Protein AF-A0A3D8HXZ9-F1 (afdb_monomer)

Secondary structure (DSSP, 8-state):
------------------------------------TTHHHHHHHHHHHHHHHHHHHHHHHHHHHHHHTHHHHHHHHHHHHTT-HHHHHHHHHHHHHHHHH-EETTEESTT--EE-TTS-EEE------GGGSSS-HHHHHHHHHHHHHHHHHHHHHHHHHHHHHHHHHHHHHHHT-S--S------SSHHHHHHHHHHHHHHHHHHHHHHHHHHHHHHHH--

Foldseek 3Di:
DDDDDDYDDDDDDDDDDDDDDDDDDDDDDDDDDPPDPPVPPVVLLVVQLVQLVQLLQLLVLVLVLLVQLVVLLVQLVVCLVVVNQPSLVVSLVSNVVSQVPRDDPNHHSAQDFGAHSVRHTQDHHLDQDSVLSGNDPVSSVVNVVSSVVNNVSSLRSSLVSLVSSQVSLVVVVVVVPDDDDDDDDDPDPSVVVNVVSVVVNVVSVVVVVVVVVVVVVVVVVVD

Radius of gyration: 28.44 Å; Cα contacts (8 Å, |Δi|>4): 162; chains: 1; bounding box: 66×64×87 Å

Nearest PDB structures (foldseek):
  8cvi-assembly1_S  TM=5.561E-01  e=7.636E-03  Escherichia coli
  6xl0-assembly1_A  TM=4.313E-01  e=2.439E-03  Caulobacter vibrioides NA1000
  9cej-assembly1_P  TM=4.036E-01  e=5.310E-03  Caulobacter vibrioides NA1000
  5ziy-assembly3_B  TM=4.468E-01  e=4.944E-02  Bacillus cereus
  3pwx-assembly1_B  TM=3.690E-01  e=3.814E-02  Vibrio parahaemolyticus

Mean predicted aligned error: 17.32 Å

Structure (mmCIF, N/CA/C/O backbone):
data_AF-A0A3D8HXZ9-F1
#
_entry.id   AF-A0A3D8HXZ9-F1
#
loop_
_atom_site.group_PDB
_atom_site.id
_atom_site.type_symbol
_atom_site.label_atom_id
_atom_site.label_alt_id
_atom_site.label_comp_id
_atom_site.label_asym_id
_atom_site.label_entity_id
_atom_site.label_seq_id
_atom_site.pdbx_PDB_ins_code
_atom_site.Cartn_x
_atom_site.Cartn_y
_atom_site.Cartn_z
_atom_site.occupancy
_atom_site.B_iso_or_equiv
_atom_site.auth_seq_id
_atom_site.auth_comp_id
_atom_site.auth_asym_id
_atom_site.auth_atom_id
_atom_site.pdbx_PDB_model_num
ATOM 1 N N . MET A 1 1 ? -37.614 -47.277 2.815 1.00 36.62 1 MET A N 1
ATOM 2 C CA . MET A 1 1 ? -36.347 -48.041 2.936 1.00 36.62 1 MET A CA 1
ATOM 3 C C . MET A 1 1 ? -35.636 -48.048 1.582 1.00 36.62 1 MET A C 1
ATOM 5 O O . MET A 1 1 ? -36.350 -48.129 0.592 1.00 36.62 1 MET A O 1
ATOM 9 N N . LYS A 1 2 ? -34.283 -48.027 1.581 1.00 40.31 2 LYS A N 1
ATOM 10 C CA . LYS A 1 2 ? -33.314 -47.913 0.447 1.00 40.31 2 LYS A CA 1
ATOM 11 C C . LYS A 1 2 ? -33.245 -46.484 -0.125 1.00 40.31 2 LYS A C 1
ATOM 13 O O . LYS A 1 2 ? -34.209 -46.048 -0.729 1.00 40.31 2 LYS A O 1
ATOM 18 N N . ILE A 1 3 ? -32.297 -45.596 0.198 1.00 36.62 3 ILE A N 1
ATOM 19 C CA . ILE A 1 3 ? -30.813 -45.572 0.230 1.00 36.62 3 ILE A CA 1
ATOM 20 C C . ILE A 1 3 ? -30.127 -45.897 -1.112 1.00 36.62 3 ILE A C 1
ATOM 22 O O . ILE A 1 3 ? -30.195 -47.031 -1.578 1.00 36.62 3 ILE A O 1
ATOM 26 N N . SER A 1 4 ? -29.369 -44.892 -1.576 1.00 40.69 4 SER A N 1
ATOM 27 C CA . SER A 1 4 ? -28.121 -44.927 -2.360 1.00 40.69 4 SER A CA 1
ATOM 28 C C . SER A 1 4 ? -28.177 -45.057 -3.885 1.00 40.69 4 SER A C 1
ATOM 30 O O . SER A 1 4 ? -29.016 -45.774 -4.402 1.00 40.69 4 SER A O 1
ATOM 32 N N . ASN A 1 5 ? -27.231 -44.533 -4.677 1.00 38.06 5 ASN A N 1
ATOM 33 C CA . ASN A 1 5 ? -26.150 -43.526 -4.573 1.00 38.06 5 ASN A CA 1
ATOM 34 C C . ASN A 1 5 ? -25.313 -43.671 -5.884 1.00 38.06 5 ASN A C 1
ATOM 36 O O . ASN A 1 5 ? -25.390 -44.724 -6.513 1.00 38.06 5 ASN A O 1
ATOM 40 N N . LEU A 1 6 ? -24.441 -42.691 -6.174 1.00 42.69 6 LEU A N 1
ATOM 41 C CA . LEU A 1 6 ? -23.183 -42.782 -6.967 1.00 42.69 6 LEU A CA 1
ATOM 42 C C . LEU A 1 6 ? -23.306 -42.764 -8.512 1.00 42.69 6 LEU A C 1
ATOM 44 O O . LEU A 1 6 ? -23.902 -43.650 -9.105 1.00 42.69 6 LEU A O 1
ATOM 48 N N . GLN A 1 7 ? -22.884 -41.667 -9.172 1.00 40.44 7 GLN A N 1
ATOM 49 C CA . GLN A 1 7 ? -21.515 -41.346 -9.680 1.00 40.44 7 GLN A CA 1
ATOM 50 C C . GLN A 1 7 ? -21.243 -41.990 -11.057 1.00 40.44 7 GLN A C 1
ATOM 52 O O . GLN A 1 7 ? -21.693 -43.096 -11.296 1.00 40.44 7 GLN A O 1
ATOM 57 N N . ALA A 1 8 ? -20.463 -41.458 -12.001 1.00 38.12 8 ALA A N 1
ATOM 58 C CA . ALA A 1 8 ? -19.772 -40.190 -12.258 1.00 38.12 8 ALA A CA 1
ATOM 59 C C . ALA A 1 8 ? -19.044 -40.349 -13.620 1.00 38.12 8 ALA A C 1
ATOM 61 O O . ALA A 1 8 ? -18.652 -41.472 -13.911 1.00 38.12 8 ALA A O 1
ATOM 62 N N . ARG A 1 9 ? -18.765 -39.227 -14.325 1.00 35.84 9 ARG A N 1
ATOM 63 C CA . ARG A 1 9 ? -17.580 -38.957 -15.200 1.00 35.84 9 ARG A CA 1
ATOM 64 C C . ARG A 1 9 ? -17.345 -39.886 -16.422 1.00 35.84 9 ARG A C 1
ATOM 66 O O . ARG A 1 9 ? -17.710 -41.043 -16.412 1.00 35.84 9 ARG A O 1
ATOM 73 N N . ASP A 1 10 ? -16.732 -39.513 -17.543 1.00 34.88 10 ASP A N 1
ATOM 74 C CA . ASP A 1 10 ? -15.977 -38.348 -18.019 1.00 34.88 10 ASP A CA 1
ATOM 75 C C . ASP A 1 10 ? -15.792 -38.496 -19.555 1.00 34.88 10 ASP A C 1
ATOM 77 O O . ASP A 1 10 ? -15.987 -39.586 -20.092 1.00 34.88 10 ASP A O 1
ATOM 81 N N . SER A 1 11 ? -15.236 -37.458 -20.195 1.00 37.34 11 SER A N 1
ATOM 82 C CA . SER A 1 11 ? -14.421 -37.495 -21.439 1.00 37.34 11 SER A CA 1
ATOM 83 C C . SER A 1 11 ? -15.059 -37.079 -22.779 1.00 37.34 11 SER A C 1
ATOM 85 O O . SER A 1 11 ? -15.548 -37.885 -23.562 1.00 37.34 11 SER A O 1
ATOM 87 N N . SER A 1 12 ? -14.932 -35.779 -23.062 1.00 36.66 12 SER A N 1
ATOM 88 C CA . SER A 1 12 ? -14.154 -35.200 -24.175 1.00 36.66 12 SER A CA 1
ATOM 89 C C . SER A 1 12 ? -14.025 -35.982 -25.494 1.00 36.66 12 SER A C 1
ATOM 91 O O . SER A 1 12 ? -13.325 -36.990 -25.544 1.00 36.66 12 SER A O 1
ATOM 93 N N . ASN A 1 13 ? -14.476 -35.394 -26.614 1.00 40.44 13 ASN A N 1
ATOM 94 C CA . ASN A 1 13 ? -13.665 -35.440 -27.834 1.00 40.44 13 ASN A CA 1
ATOM 95 C C . ASN A 1 13 ? -13.896 -34.260 -28.793 1.00 40.44 13 ASN A C 1
ATOM 97 O O . ASN A 1 13 ? -15.016 -33.828 -29.051 1.00 40.44 13 ASN A O 1
ATOM 101 N N . ILE A 1 14 ? -12.770 -33.744 -29.278 1.00 36.19 14 ILE A N 1
ATOM 102 C CA . ILE A 1 14 ? -12.562 -32.546 -30.091 1.00 36.19 14 ILE A CA 1
ATOM 103 C C . ILE A 1 14 ? -12.787 -32.891 -31.569 1.00 36.19 14 ILE A C 1
ATOM 105 O O . ILE A 1 14 ? -12.201 -33.848 -32.070 1.00 36.19 14 ILE A O 1
ATOM 109 N N . ALA A 1 15 ? -13.569 -32.088 -32.295 1.00 35.44 15 ALA A N 1
ATOM 110 C CA . ALA A 1 15 ? -13.705 -32.200 -33.747 1.00 35.44 15 ALA A CA 1
ATOM 111 C C . ALA A 1 15 ? -12.770 -31.207 -34.464 1.00 35.44 15 ALA A C 1
ATOM 113 O O . ALA A 1 15 ? -13.051 -30.015 -34.564 1.00 35.44 15 ALA A O 1
ATOM 114 N N . LEU A 1 16 ? -11.651 -31.731 -34.971 1.00 33.81 16 LEU A N 1
ATOM 115 C CA . LEU A 1 16 ? -10.814 -31.149 -36.023 1.00 33.81 16 LEU A CA 1
ATOM 116 C C . LEU A 1 16 ? -11.319 -31.670 -37.379 1.00 33.81 16 LEU A C 1
ATOM 118 O O . LEU A 1 16 ? -11.350 -32.881 -37.584 1.00 33.81 16 LEU A O 1
ATOM 122 N N . GLN A 1 17 ? -11.637 -30.786 -38.326 1.00 37.34 17 GLN A N 1
ATOM 123 C CA . GLN A 1 17 ? -11.767 -31.148 -39.743 1.00 37.34 17 GLN A CA 1
ATOM 124 C C . GLN A 1 17 ? -10.765 -30.356 -40.589 1.00 37.34 17 GLN A C 1
ATOM 126 O O . GLN A 1 17 ? -10.740 -29.128 -40.580 1.00 37.34 17 GLN A O 1
ATOM 131 N N . LYS A 1 18 ? -9.925 -31.109 -41.309 1.00 37.00 18 LYS A N 1
ATOM 132 C CA . LYS A 1 18 ? -9.035 -30.684 -42.396 1.00 37.00 18 LYS A CA 1
ATOM 133 C C . LYS A 1 18 ? -9.647 -31.109 -43.734 1.00 37.00 18 LYS A C 1
ATOM 135 O O . LYS A 1 18 ? -10.114 -32.239 -43.819 1.00 37.00 18 LYS A O 1
ATOM 140 N N . ALA A 1 19 ? -9.510 -30.269 -44.760 1.00 30.75 19 ALA A N 1
ATOM 141 C CA . ALA A 1 19 ? -9.371 -30.572 -46.201 1.00 30.75 19 ALA A CA 1
ATOM 142 C C . ALA A 1 19 ? -9.297 -29.201 -46.928 1.00 30.75 19 ALA A C 1
ATOM 144 O O . ALA A 1 19 ? -9.950 -28.272 -46.476 1.00 30.75 19 ALA A O 1
ATOM 145 N N . ASN A 1 20 ? -8.557 -28.915 -48.004 1.00 30.08 20 ASN A N 1
ATOM 146 C CA . ASN A 1 20 ? -7.822 -29.706 -48.986 1.00 30.08 20 ASN A CA 1
ATOM 147 C C . ASN A 1 20 ? -6.815 -28.785 -49.729 1.00 30.08 20 ASN A C 1
ATOM 149 O O . ASN A 1 20 ? -7.014 -27.574 -49.802 1.00 30.08 20 ASN A O 1
ATOM 153 N N . THR A 1 21 ? -5.764 -29.364 -50.308 1.00 36.06 21 THR A N 1
ATOM 154 C CA . THR A 1 21 ? -4.692 -28.730 -51.105 1.00 36.06 21 THR A CA 1
ATOM 155 C C . THR A 1 21 ? -4.823 -29.041 -52.600 1.00 36.06 21 THR A C 1
ATOM 157 O O . THR A 1 21 ? -5.039 -30.201 -52.927 1.00 36.06 21 THR A O 1
ATOM 160 N N . GLN A 1 22 ? -4.570 -28.058 -53.482 1.00 33.12 22 GLN A N 1
ATOM 161 C CA . GLN A 1 22 ? -4.090 -28.152 -54.890 1.00 33.12 22 GLN A CA 1
ATOM 162 C C . GLN A 1 22 ? -4.076 -26.712 -55.471 1.00 33.12 22 GLN A C 1
ATOM 164 O O . GLN A 1 22 ? -5.063 -26.016 -55.295 1.00 33.12 22 GLN A O 1
ATOM 169 N N . GLY A 1 23 ? -3.088 -26.124 -56.159 1.00 28.05 23 GLY A N 1
ATOM 170 C CA . GLY A 1 23 ? -1.729 -26.459 -56.593 1.00 28.05 23 GLY A CA 1
ATOM 171 C C . GLY A 1 23 ? -1.294 -25.485 -57.724 1.00 28.05 23 GLY A C 1
ATOM 172 O O . GLY A 1 23 ? -2.069 -25.313 -58.652 1.00 28.05 23 GLY A O 1
ATOM 173 N N . LEU A 1 24 ? -0.057 -24.935 -57.651 1.00 34.28 24 LEU A N 1
ATOM 174 C CA . LEU A 1 24 ? 0.864 -24.494 -58.751 1.00 34.28 24 LEU A CA 1
ATOM 175 C C . LEU A 1 24 ? 0.412 -23.308 -59.661 1.00 34.28 24 LEU A C 1
ATOM 177 O O . LEU A 1 24 ? -0.729 -23.260 -60.072 1.00 34.28 24 LEU A O 1
ATOM 181 N N . LYS A 1 25 ? 1.200 -22.317 -60.126 1.00 33.12 25 LYS A N 1
ATOM 182 C CA . LYS A 1 25 ? 2.645 -22.053 -60.337 1.00 33.12 25 LYS A CA 1
ATOM 183 C C . LYS A 1 25 ? 2.795 -20.557 -60.723 1.00 33.12 25 LYS A C 1
ATOM 185 O O . LYS A 1 25 ? 2.039 -20.117 -61.576 1.00 33.12 25 LYS A O 1
ATOM 190 N N . SER A 1 26 ? 3.837 -19.853 -60.263 1.00 30.31 26 SER A N 1
ATOM 191 C CA . SER A 1 26 ? 4.789 -19.136 -61.147 1.00 30.31 26 SER A CA 1
ATOM 192 C C . SER A 1 26 ? 5.888 -18.425 -60.351 1.00 30.31 26 SER A C 1
ATOM 194 O O . SER A 1 26 ? 5.633 -17.650 -59.436 1.00 30.31 26 SER A O 1
ATOM 196 N N . SER A 1 27 ? 7.120 -18.723 -60.748 1.00 33.69 27 SER A N 1
ATOM 197 C CA . SER A 1 27 ? 8.397 -18.217 -60.253 1.00 33.69 27 SER A CA 1
ATOM 198 C C . SER A 1 27 ? 8.625 -16.741 -60.600 1.00 33.69 27 SER A C 1
ATOM 200 O O . SER A 1 27 ? 8.499 -16.372 -61.763 1.00 33.69 27 SER A O 1
ATOM 202 N N . ALA A 1 28 ? 9.129 -15.958 -59.643 1.00 33.84 28 ALA A N 1
ATOM 203 C CA . ALA A 1 28 ? 9.993 -14.813 -59.925 1.00 33.84 28 ALA A CA 1
ATOM 204 C C . ALA A 1 28 ? 11.073 -14.690 -58.835 1.00 33.84 28 ALA A C 1
ATOM 206 O O . ALA A 1 28 ? 10.838 -14.200 -57.733 1.00 33.84 28 ALA A O 1
ATOM 207 N N . LYS A 1 29 ? 12.276 -15.173 -59.164 1.00 40.06 29 LYS A N 1
ATOM 208 C CA . LYS A 1 29 ? 13.536 -14.863 -58.477 1.00 40.06 29 LYS A CA 1
ATOM 209 C C . LYS A 1 29 ? 13.746 -13.347 -58.500 1.00 40.06 29 LYS A C 1
ATOM 211 O O . LYS A 1 29 ? 14.002 -12.810 -59.572 1.00 40.06 29 LYS A O 1
ATOM 216 N N . THR A 1 30 ? 13.774 -12.695 -57.338 1.00 32.72 30 THR A N 1
ATOM 217 C CA . THR A 1 30 ? 14.497 -11.423 -57.205 1.00 32.72 30 THR A CA 1
ATOM 218 C C . THR A 1 30 ? 15.131 -11.309 -55.823 1.00 32.72 30 THR A C 1
ATOM 220 O O . THR A 1 30 ? 14.441 -11.157 -54.826 1.00 32.72 30 THR A O 1
ATOM 223 N N . LYS A 1 31 ? 16.460 -11.449 -55.839 1.00 33.56 31 LYS A N 1
ATOM 224 C CA . LYS A 1 31 ? 17.494 -10.854 -54.984 1.00 33.56 31 LYS A CA 1
ATOM 225 C C . LYS A 1 31 ? 17.226 -10.718 -53.481 1.00 33.56 31 LYS A C 1
ATOM 227 O O . LYS A 1 31 ? 16.395 -9.939 -53.031 1.00 33.56 31 LYS A O 1
ATOM 232 N N . GLU A 1 32 ? 18.092 -11.405 -52.739 1.00 41.72 32 GLU A N 1
ATOM 233 C CA . GLU A 1 32 ? 18.567 -11.042 -51.408 1.00 41.72 32 GLU A CA 1
ATOM 234 C C . GLU A 1 32 ? 18.568 -9.522 -51.191 1.00 41.72 32 GLU A C 1
ATOM 236 O O . GLU A 1 32 ? 19.380 -8.790 -51.753 1.00 41.72 32 GLU A O 1
ATOM 241 N N . ALA A 1 33 ? 17.678 -9.061 -50.321 1.00 34.09 33 ALA A N 1
ATOM 242 C CA . ALA A 1 33 ? 17.961 -7.930 -49.463 1.00 34.09 33 ALA A CA 1
ATOM 243 C C . ALA A 1 33 ? 17.941 -8.491 -48.047 1.00 34.09 33 ALA A C 1
ATOM 245 O O . ALA A 1 33 ? 16.894 -8.788 -47.472 1.00 34.09 33 ALA A O 1
ATOM 246 N N . GLN A 1 34 ? 19.145 -8.716 -47.539 1.00 42.94 34 GLN A N 1
ATOM 247 C CA . GLN A 1 34 ? 19.466 -9.018 -46.159 1.00 42.94 34 GLN A CA 1
ATOM 248 C C . GLN A 1 34 ? 18.895 -7.879 -45.295 1.00 42.94 34 GLN A C 1
ATOM 250 O O . GLN A 1 34 ? 19.576 -6.898 -45.013 1.00 42.94 34 GLN A O 1
ATOM 255 N N . SER A 1 35 ? 17.603 -7.961 -44.950 1.00 35.47 35 SER A N 1
ATOM 256 C CA . SER A 1 35 ? 16.957 -7.035 -44.024 1.00 35.47 35 SER A CA 1
ATOM 257 C C . SER A 1 35 ? 17.549 -7.319 -42.654 1.00 35.47 35 SER A C 1
ATOM 259 O O . SER A 1 35 ? 17.253 -8.310 -41.981 1.00 35.47 35 SER A O 1
ATOM 261 N N . THR A 1 36 ? 18.528 -6.493 -42.332 1.00 41.16 36 THR A N 1
ATOM 262 C CA . THR A 1 36 ? 19.288 -6.489 -41.104 1.00 41.16 36 THR A CA 1
ATOM 263 C C . THR A 1 36 ? 18.333 -6.466 -39.916 1.00 41.16 36 THR A C 1
ATOM 265 O O . THR A 1 36 ? 17.488 -5.588 -39.760 1.00 41.16 36 THR A O 1
ATOM 268 N N . LYS A 1 37 ? 18.487 -7.475 -39.055 1.00 43.09 37 LYS A N 1
ATOM 269 C CA . LYS A 1 37 ? 17.896 -7.586 -37.719 1.00 43.09 37 LYS A CA 1
ATOM 270 C C . LYS A 1 37 ? 18.397 -6.453 -36.806 1.00 43.09 37 LYS A C 1
ATOM 272 O O . LYS A 1 37 ? 19.138 -6.701 -35.863 1.00 43.09 37 LYS A O 1
ATOM 277 N N . THR A 1 38 ? 18.017 -5.209 -37.074 1.00 46.16 38 THR A N 1
ATOM 278 C CA . THR A 1 38 ? 18.296 -4.053 -36.201 1.00 46.16 38 THR A CA 1
ATOM 279 C C . THR A 1 38 ? 17.041 -3.548 -35.486 1.00 46.16 38 THR A C 1
ATOM 281 O O . THR A 1 38 ? 17.154 -2.880 -34.462 1.00 46.16 38 THR A O 1
ATOM 284 N N . ALA A 1 39 ? 15.842 -3.957 -35.922 1.00 42.41 39 ALA A N 1
ATOM 285 C CA . ALA A 1 39 ? 14.573 -3.577 -35.290 1.00 42.41 39 ALA A CA 1
ATOM 286 C C . ALA A 1 39 ? 14.299 -4.257 -33.928 1.00 42.41 39 ALA A C 1
ATOM 288 O O . ALA A 1 39 ? 13.458 -3.787 -33.167 1.00 42.41 39 ALA A O 1
ATOM 289 N N . SER A 1 40 ? 14.996 -5.346 -33.580 1.00 46.59 40 SER A N 1
ATOM 290 C CA . SER A 1 40 ? 14.653 -6.127 -32.378 1.00 46.59 40 SER A CA 1
ATOM 291 C C . SER A 1 40 ? 15.231 -5.572 -31.072 1.00 46.59 40 SER A C 1
ATOM 293 O O . SER A 1 40 ? 14.580 -5.667 -30.042 1.00 46.59 40 SER A O 1
ATOM 295 N N . LEU A 1 41 ? 16.417 -4.956 -31.075 1.00 46.81 41 LEU A N 1
ATOM 296 C CA . LEU A 1 41 ? 17.078 -4.512 -29.833 1.00 46.81 41 LEU A CA 1
ATOM 297 C C . LEU A 1 41 ? 16.646 -3.114 -29.366 1.00 46.81 41 LEU A C 1
ATOM 299 O O . LEU A 1 41 ? 16.660 -2.844 -28.167 1.00 46.81 41 LEU A O 1
ATOM 303 N N . GLY A 1 42 ? 16.271 -2.226 -30.292 1.00 47.75 42 GLY A N 1
ATOM 304 C CA . GLY A 1 42 ? 15.773 -0.884 -29.964 1.00 47.75 42 GLY A CA 1
ATOM 305 C C . GLY A 1 42 ? 14.351 -0.899 -29.397 1.00 47.75 42 GLY A C 1
ATOM 306 O O . GLY A 1 42 ? 14.069 -0.190 -28.432 1.00 47.75 42 GLY A O 1
ATOM 307 N N . ASN A 1 43 ? 13.480 -1.760 -29.939 1.00 54.81 43 ASN A N 1
ATOM 308 C CA . ASN A 1 43 ? 12.092 -1.884 -29.487 1.00 54.81 43 ASN A CA 1
ATOM 309 C C . ASN A 1 43 ? 11.986 -2.517 -28.092 1.00 54.81 43 ASN A C 1
ATOM 311 O O . ASN A 1 43 ? 11.319 -1.945 -27.236 1.00 54.81 43 ASN A O 1
ATOM 315 N N . LEU A 1 44 ? 12.737 -3.593 -27.815 1.00 56.03 44 LEU A N 1
ATOM 316 C CA . LEU A 1 44 ? 12.769 -4.232 -26.488 1.00 56.03 44 LEU A CA 1
ATOM 317 C C . LEU A 1 44 ? 13.221 -3.264 -25.377 1.00 56.03 44 LEU A C 1
ATOM 319 O O . LEU A 1 44 ? 12.660 -3.243 -24.287 1.00 56.03 44 LEU A O 1
ATOM 323 N N . LYS A 1 45 ? 14.209 -2.401 -25.651 1.00 60.72 45 LYS A N 1
ATOM 324 C CA . LYS A 1 45 ? 14.709 -1.424 -24.665 1.00 60.72 45 LYS A CA 1
ATOM 325 C C . LYS A 1 45 ? 13.712 -0.295 -24.387 1.00 60.72 45 LYS A C 1
ATOM 327 O O . LYS A 1 45 ? 13.598 0.151 -23.247 1.00 60.72 45 LYS A O 1
ATOM 332 N N . ASN A 1 46 ? 12.984 0.158 -25.409 1.00 62.56 46 ASN A N 1
ATOM 333 C CA . ASN A 1 46 ? 11.936 1.167 -25.245 1.00 62.56 46 ASN A CA 1
ATOM 334 C C . ASN A 1 46 ? 10.702 0.613 -24.518 1.00 62.56 46 ASN A C 1
ATOM 336 O O . ASN A 1 46 ? 10.067 1.351 -23.765 1.00 62.56 46 ASN A O 1
ATOM 340 N N . GLU A 1 47 ? 10.364 -0.661 -24.721 1.00 70.00 47 GLU A N 1
ATOM 341 C CA . GLU A 1 47 ? 9.291 -1.339 -23.985 1.00 70.00 47 GLU A CA 1
ATOM 342 C C . GLU A 1 47 ? 9.639 -1.486 -22.502 1.00 70.00 47 GLU A C 1
ATOM 344 O O . GLU A 1 47 ? 8.841 -1.081 -21.659 1.00 70.00 47 GLU A O 1
ATOM 349 N N . ASN A 1 48 ? 10.870 -1.894 -22.186 1.00 76.19 48 ASN A N 1
ATOM 350 C CA . ASN A 1 48 ? 11.350 -2.001 -20.808 1.00 76.19 48 ASN A CA 1
ATOM 351 C C . ASN A 1 48 ? 11.269 -0.671 -20.041 1.00 76.19 48 ASN A C 1
ATOM 353 O O . ASN A 1 48 ? 10.824 -0.639 -18.901 1.00 76.19 48 ASN A O 1
ATOM 357 N N . ILE A 1 49 ? 11.642 0.455 -20.662 1.00 77.50 49 ILE A N 1
ATOM 358 C CA . ILE A 1 49 ? 11.544 1.775 -20.010 1.00 77.50 49 ILE A CA 1
ATOM 359 C C . ILE A 1 49 ? 10.087 2.182 -19.788 1.00 77.50 49 ILE A C 1
ATOM 361 O O . ILE A 1 49 ? 9.752 2.742 -18.741 1.00 77.50 49 ILE A O 1
ATOM 365 N N . LYS A 1 50 ? 9.207 1.915 -20.760 1.00 82.94 50 LYS A N 1
ATOM 366 C CA . LYS A 1 50 ? 7.771 2.181 -20.613 1.00 82.94 50 LYS A CA 1
ATOM 367 C C . LYS A 1 50 ? 7.177 1.352 -19.479 1.00 82.94 50 LYS A C 1
ATOM 369 O O . LYS A 1 50 ? 6.405 1.891 -18.690 1.00 82.94 50 LYS A O 1
ATOM 374 N N . GLU A 1 51 ? 7.561 0.085 -19.376 1.00 87.00 51 GLU A N 1
ATOM 375 C CA . GLU A 1 51 ? 7.112 -0.814 -18.319 1.00 87.00 51 GLU A CA 1
ATOM 376 C C . GLU A 1 51 ? 7.641 -0.394 -16.943 1.00 87.00 51 GLU A C 1
ATOM 378 O O . GLU A 1 51 ? 6.84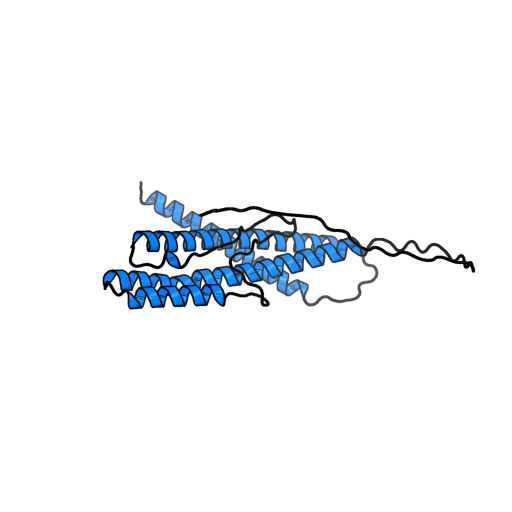8 -0.258 -16.011 1.00 87.00 51 GLU A O 1
ATOM 383 N N . THR A 1 52 ? 8.932 -0.065 -16.816 1.00 88.00 52 THR A N 1
ATOM 384 C CA . THR A 1 52 ? 9.499 0.464 -15.566 1.00 88.00 52 THR A CA 1
ATOM 385 C C . THR A 1 52 ? 8.780 1.748 -15.137 1.00 88.00 52 THR A C 1
ATOM 387 O O . THR A 1 52 ? 8.384 1.871 -13.979 1.00 88.00 52 THR A O 1
ATOM 390 N N . ASN A 1 53 ? 8.510 2.682 -16.057 1.00 86.88 53 ASN A N 1
ATOM 391 C CA . ASN A 1 53 ? 7.770 3.913 -15.748 1.00 86.88 53 ASN A CA 1
ATOM 392 C C . ASN A 1 53 ? 6.321 3.638 -15.324 1.00 86.88 53 ASN A C 1
ATOM 394 O O . ASN A 1 53 ? 5.820 4.259 -14.385 1.00 86.88 53 ASN A O 1
ATOM 398 N N . LEU A 1 54 ? 5.649 2.702 -16.000 1.00 91.81 54 LEU A N 1
ATOM 399 C CA . LEU A 1 54 ? 4.301 2.269 -15.640 1.00 91.81 54 LEU A CA 1
ATOM 400 C C . LEU A 1 54 ? 4.287 1.685 -14.222 1.00 91.81 54 LEU A C 1
ATOM 402 O O . LEU A 1 54 ? 3.432 2.049 -13.415 1.00 91.81 54 LEU A O 1
ATOM 406 N N . ASN A 1 55 ? 5.248 0.819 -13.909 1.00 93.25 55 ASN A N 1
ATOM 407 C CA . ASN A 1 55 ? 5.382 0.178 -12.607 1.00 93.25 55 ASN A CA 1
ATOM 408 C C . ASN A 1 55 ? 5.709 1.190 -11.501 1.00 93.25 55 ASN A C 1
ATOM 410 O O . ASN A 1 55 ? 5.115 1.125 -10.427 1.00 93.25 55 ASN A O 1
ATOM 414 N N . ILE A 1 56 ? 6.545 2.196 -11.776 1.00 93.25 56 ILE A N 1
ATOM 415 C CA . ILE A 1 56 ? 6.773 3.321 -10.856 1.00 93.25 56 ILE A CA 1
ATOM 416 C C . ILE A 1 56 ? 5.471 4.086 -10.597 1.00 93.25 56 ILE A C 1
ATOM 418 O O . ILE A 1 56 ? 5.154 4.367 -9.443 1.00 93.25 56 ILE A O 1
ATOM 422 N N . GLY A 1 57 ? 4.678 4.366 -11.636 1.00 93.31 57 GLY A N 1
ATOM 423 C CA . GLY A 1 57 ? 3.368 5.003 -11.484 1.00 93.31 57 GLY A CA 1
ATOM 424 C C . GLY A 1 57 ? 2.402 4.187 -10.616 1.00 93.31 57 GLY A C 1
ATOM 425 O O . GLY A 1 57 ? 1.769 4.738 -9.713 1.00 93.31 57 GLY A O 1
ATOM 426 N N . LYS A 1 58 ? 2.351 2.860 -10.809 1.00 95.44 58 LYS A N 1
ATOM 427 C CA . LYS A 1 58 ? 1.568 1.945 -9.957 1.00 95.44 58 LYS A CA 1
ATOM 428 C C . LYS A 1 58 ? 2.008 2.021 -8.496 1.00 95.44 58 LYS A C 1
ATOM 430 O O . LYS A 1 58 ? 1.161 2.177 -7.619 1.00 95.44 58 LYS A O 1
ATOM 435 N N . LEU A 1 59 ? 3.315 1.960 -8.237 1.00 95.75 59 LEU A N 1
ATOM 436 C CA . LEU A 1 59 ? 3.865 2.036 -6.883 1.00 95.75 59 LEU A CA 1
ATOM 437 C C . LEU A 1 59 ? 3.607 3.392 -6.216 1.00 95.75 59 LEU A C 1
ATOM 439 O O . LEU A 1 59 ? 3.335 3.432 -5.022 1.00 95.75 59 LEU A O 1
ATOM 443 N N . GLN A 1 60 ? 3.634 4.496 -6.965 1.00 94.81 60 GLN A N 1
ATOM 444 C CA . GLN A 1 60 ? 3.303 5.823 -6.434 1.00 94.81 60 GLN A CA 1
ATOM 445 C C . GLN A 1 60 ? 1.833 5.934 -6.023 1.00 94.81 60 GLN A C 1
ATOM 447 O O . GLN A 1 60 ? 1.527 6.528 -4.988 1.00 94.81 60 GLN A O 1
ATOM 452 N N . VAL A 1 61 ? 0.914 5.372 -6.816 1.00 96.69 61 VAL A N 1
ATOM 453 C CA . VAL A 1 61 ? -0.500 5.302 -6.425 1.00 96.69 61 VAL A CA 1
ATOM 454 C C . VAL A 1 61 ? -0.656 4.403 -5.203 1.00 96.69 61 VAL A C 1
ATOM 456 O O . VAL A 1 61 ? -1.276 4.831 -4.237 1.00 96.69 61 VAL A O 1
ATOM 459 N N . LEU A 1 62 ? -0.035 3.220 -5.191 1.00 97.25 62 LEU A N 1
ATOM 460 C CA . LEU A 1 62 ? -0.070 2.311 -4.042 1.00 97.25 62 LEU A CA 1
ATOM 461 C C . LEU A 1 62 ? 0.456 2.978 -2.761 1.00 97.25 62 LEU A C 1
ATOM 463 O O . LEU A 1 62 ? -0.189 2.880 -1.721 1.00 97.25 62 LEU A O 1
ATOM 467 N N . GLN A 1 63 ? 1.568 3.714 -2.841 1.00 96.75 63 GLN A N 1
ATOM 468 C CA . GLN A 1 63 ? 2.125 4.482 -1.726 1.00 96.75 63 GLN A CA 1
ATOM 469 C C . GLN A 1 63 ? 1.108 5.492 -1.181 1.00 96.75 63 GLN A C 1
ATOM 471 O O . GLN A 1 63 ? 0.802 5.477 0.009 1.00 96.75 63 GLN A O 1
ATOM 476 N N . LYS A 1 64 ? 0.522 6.320 -2.056 1.00 96.75 64 LYS A N 1
ATOM 477 C CA . LYS A 1 64 ? -0.496 7.310 -1.664 1.00 96.75 64 LYS A CA 1
ATOM 478 C C . LYS A 1 64 ? -1.743 6.664 -1.066 1.00 96.75 64 LYS A C 1
ATOM 480 O O . LYS A 1 64 ? -2.353 7.216 -0.149 1.00 96.75 64 LYS A O 1
ATOM 485 N N . SER A 1 65 ? -2.138 5.504 -1.576 1.00 96.94 65 SER A N 1
ATOM 486 C CA . SER A 1 65 ? -3.270 4.749 -1.052 1.00 96.94 65 SER A CA 1
ATOM 487 C C . SER A 1 65 ? -2.982 4.194 0.339 1.00 96.94 65 SER A C 1
ATOM 489 O O . SER A 1 65 ? -3.819 4.338 1.225 1.00 96.94 65 SER A O 1
ATOM 491 N N . LEU A 1 66 ? -1.787 3.640 0.567 1.00 97.00 66 LEU A N 1
ATOM 492 C CA . LEU A 1 66 ? -1.332 3.215 1.895 1.00 97.00 66 LEU A CA 1
ATOM 493 C C . LEU A 1 66 ? -1.245 4.397 2.874 1.00 97.00 66 LEU A C 1
ATOM 495 O O . LEU A 1 66 ? -1.581 4.246 4.045 1.00 97.00 66 LEU A O 1
ATOM 499 N N . ASP A 1 67 ? -0.842 5.583 2.411 1.00 96.56 67 ASP A N 1
ATOM 500 C CA . ASP A 1 67 ? -0.868 6.812 3.217 1.00 96.56 67 ASP A CA 1
ATOM 501 C C . ASP A 1 67 ? -2.293 7.237 3.579 1.00 96.56 67 ASP A C 1
ATOM 503 O O . ASP A 1 67 ? -2.571 7.594 4.723 1.00 96.56 67 ASP A O 1
ATOM 507 N N . SER A 1 68 ? -3.224 7.113 2.636 1.00 97.19 68 SER A N 1
ATOM 508 C CA . SER A 1 68 ? -4.633 7.454 2.854 1.00 97.19 68 SER A CA 1
ATOM 509 C C . SER A 1 68 ? -5.307 6.554 3.896 1.00 97.19 68 SER A C 1
ATOM 511 O O . SER A 1 68 ? -6.253 6.992 4.551 1.00 97.19 68 SER A O 1
ATOM 513 N N . LEU A 1 69 ? -4.806 5.329 4.104 1.00 96.88 69 LEU A N 1
ATOM 514 C CA . LEU A 1 69 ? -5.298 4.399 5.127 1.00 96.88 69 LEU A CA 1
ATOM 515 C C . LEU A 1 69 ? -4.949 4.822 6.566 1.00 96.88 69 LEU A C 1
ATOM 517 O O . LEU A 1 69 ? -5.560 4.319 7.508 1.00 96.88 69 LEU A O 1
ATOM 521 N N . GLU A 1 70 ? -4.047 5.787 6.772 1.00 94.62 70 GLU A N 1
ATOM 522 C CA . GLU A 1 70 ? -3.767 6.305 8.119 1.00 94.62 70 GLU A CA 1
ATOM 523 C C . GLU A 1 70 ? -4.961 7.037 8.736 1.00 94.62 70 GLU A C 1
ATOM 525 O O . GLU A 1 70 ? -5.155 6.998 9.950 1.00 94.62 70 GLU A O 1
ATOM 530 N N . SER A 1 71 ? -5.771 7.710 7.918 1.00 95.81 71 SER A N 1
ATOM 531 C CA . SER A 1 71 ? -6.940 8.451 8.397 1.00 95.81 71 SER A CA 1
ATOM 532 C C . SER A 1 71 ? -8.016 7.533 9.004 1.00 95.81 71 SER A C 1
ATOM 534 O O . SER A 1 71 ? -8.353 7.727 10.179 1.00 95.81 71 SER A O 1
ATOM 536 N N . PRO A 1 72 ? -8.512 6.489 8.299 1.00 95.81 72 PRO A N 1
ATOM 537 C CA . PRO A 1 72 ? -9.429 5.525 8.903 1.00 95.81 72 PRO A CA 1
ATOM 538 C C . PRO A 1 72 ? -8.789 4.771 10.074 1.00 95.81 72 PRO A C 1
ATOM 540 O O . PRO A 1 72 ? -9.458 4.554 11.081 1.00 95.81 72 PRO A O 1
ATOM 543 N N . LEU A 1 73 ? -7.489 4.456 10.022 1.00 95.25 73 LEU A N 1
ATOM 544 C CA . LEU A 1 73 ? -6.784 3.846 11.154 1.00 95.25 73 LEU A CA 1
ATOM 545 C C . LEU A 1 73 ? -6.837 4.730 12.412 1.00 95.25 73 LEU A C 1
ATOM 547 O O . LEU A 1 73 ? -7.231 4.264 13.480 1.00 95.25 73 LEU A O 1
ATOM 551 N N . ARG A 1 74 ? -6.513 6.024 12.297 1.00 95.00 74 ARG A N 1
ATOM 552 C CA . ARG A 1 74 ? -6.607 6.974 13.421 1.00 95.00 74 ARG A CA 1
ATOM 553 C C . ARG A 1 74 ? -8.040 7.122 13.924 1.00 95.00 74 ARG A C 1
ATOM 555 O O . ARG A 1 74 ? -8.250 7.278 15.126 1.00 95.00 74 ARG A O 1
ATOM 562 N N . LYS A 1 75 ? -9.028 7.084 13.025 1.00 95.12 75 LYS A N 1
ATOM 563 C CA . LYS A 1 75 ? -10.449 7.116 13.394 1.00 95.12 75 LYS A CA 1
ATOM 564 C C . LYS A 1 75 ? -10.833 5.886 14.222 1.00 95.12 75 LYS A C 1
ATOM 566 O O . LYS A 1 75 ? -11.411 6.053 15.292 1.00 95.12 75 LYS A O 1
ATOM 571 N N . ALA A 1 76 ? -10.434 4.688 13.795 1.00 94.62 76 ALA A N 1
ATOM 572 C CA . ALA A 1 76 ? -10.658 3.452 14.543 1.00 94.62 76 ALA A CA 1
ATOM 573 C C . ALA A 1 76 ? -9.959 3.464 15.917 1.00 94.62 76 ALA A C 1
ATOM 575 O O . ALA A 1 76 ? -10.564 3.099 16.920 1.00 94.62 76 ALA A O 1
ATOM 576 N N . GLN A 1 77 ? -8.721 3.968 15.996 1.00 93.69 77 GLN A N 1
ATOM 577 C CA . GLN A 1 77 ? -7.985 4.092 17.264 1.00 93.69 77 GLN A CA 1
ATOM 578 C C . GLN A 1 77 ? -8.686 5.019 18.268 1.00 93.69 77 GLN A C 1
ATOM 580 O O . GLN A 1 77 ? -8.751 4.715 19.459 1.00 93.69 77 GLN A O 1
ATOM 585 N N . LYS A 1 78 ? -9.241 6.144 17.799 1.00 93.69 78 LYS A N 1
ATOM 586 C CA . LYS A 1 78 ? -10.040 7.044 18.646 1.00 93.69 78 LYS A CA 1
ATOM 587 C C . LYS A 1 78 ? -11.337 6.380 19.100 1.00 93.69 78 LYS A C 1
ATOM 589 O O . LYS A 1 78 ? -11.690 6.496 20.269 1.00 93.69 78 LYS A O 1
ATOM 594 N N . ALA A 1 79 ? -11.998 5.655 18.201 1.00 92.75 79 ALA A N 1
ATOM 595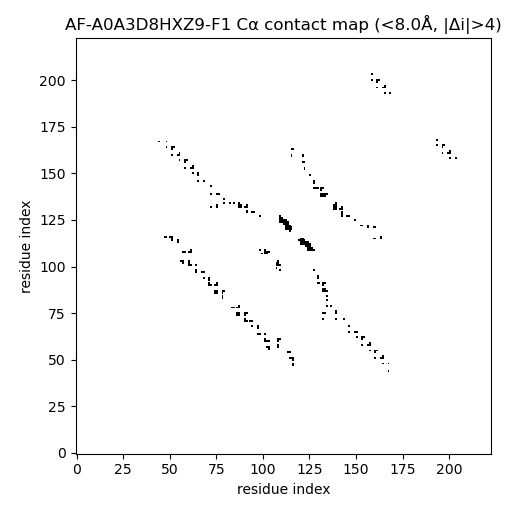 C CA . ALA A 1 79 ? -13.240 4.951 18.491 1.00 92.75 79 ALA A CA 1
ATOM 596 C C . ALA A 1 79 ? -13.075 3.826 19.528 1.00 92.75 79 ALA A C 1
ATOM 598 O O . ALA A 1 79 ? -13.994 3.591 20.307 1.00 92.75 79 ALA A O 1
ATOM 599 N N . LEU A 1 80 ? -11.901 3.183 19.608 1.00 90.50 80 LEU A N 1
ATOM 600 C CA . LEU A 1 80 ? -11.579 2.233 20.685 1.00 90.50 80 LEU A CA 1
ATOM 601 C C . LEU A 1 80 ? -11.576 2.890 22.070 1.00 90.50 80 LEU A C 1
ATOM 603 O O . LEU A 1 80 ? -11.949 2.259 23.051 1.00 90.50 80 LEU A O 1
ATOM 607 N N . SER A 1 81 ? -11.159 4.157 22.161 1.00 86.94 81 SER A N 1
ATOM 608 C CA . SER A 1 81 ? -11.119 4.882 23.440 1.00 86.94 81 SER A CA 1
ATOM 609 C C . SER A 1 81 ? -12.516 5.281 23.929 1.00 86.94 81 SER A C 1
ATOM 611 O O . SER A 1 81 ? -12.695 5.553 25.111 1.00 86.94 81 SER A O 1
ATOM 613 N N . THR A 1 82 ? -13.497 5.328 23.024 1.00 89.31 82 THR A N 1
ATOM 614 C CA . THR A 1 82 ? -14.896 5.686 23.302 1.00 89.31 82 THR A CA 1
ATOM 615 C C . THR A 1 82 ? -15.859 4.500 23.173 1.00 89.31 82 THR A C 1
ATOM 617 O O . THR A 1 82 ? -17.067 4.704 23.254 1.00 89.31 82 THR A O 1
ATOM 620 N N . ASP A 1 83 ? -15.338 3.286 22.953 1.00 85.75 83 ASP A N 1
ATOM 621 C CA . ASP A 1 83 ? -16.083 2.042 22.684 1.00 85.75 83 ASP A CA 1
ATOM 622 C C . ASP A 1 83 ? -17.179 2.185 21.599 1.00 85.75 83 ASP A C 1
ATOM 624 O O . ASP A 1 83 ? -18.254 1.582 21.640 1.00 85.75 83 ASP A O 1
ATOM 628 N N . SER A 1 84 ? -16.923 3.028 20.590 1.00 92.50 84 SER A N 1
ATOM 629 C CA . SER A 1 84 ? -17.896 3.341 19.540 1.00 92.50 84 SER A CA 1
ATOM 630 C C . SER A 1 84 ? -17.786 2.374 18.360 1.00 92.50 84 SER A C 1
ATOM 632 O O . SER A 1 84 ? -17.047 2.597 17.398 1.00 92.50 84 SER A O 1
ATOM 634 N N . LYS A 1 85 ? -18.576 1.296 18.399 1.00 92.19 85 LYS A N 1
ATOM 635 C CA . LYS A 1 85 ? -18.613 0.268 17.338 1.00 92.19 85 LYS A CA 1
ATOM 636 C C . LYS A 1 85 ? -19.000 0.819 15.962 1.00 92.19 85 LYS A C 1
ATOM 638 O O . LYS A 1 85 ? -18.463 0.370 14.952 1.00 92.19 85 LYS A O 1
ATOM 643 N N . GLU A 1 86 ? -19.888 1.807 15.918 1.00 94.00 86 GLU A N 1
ATOM 644 C CA . GLU A 1 86 ? -20.322 2.463 14.678 1.00 94.00 86 GLU A CA 1
ATOM 645 C C . GLU A 1 86 ? -19.161 3.190 13.989 1.00 94.00 86 GLU A C 1
ATOM 647 O O . GLU A 1 86 ? -18.958 3.039 12.786 1.00 94.00 86 GLU A O 1
ATOM 652 N N . GLN A 1 87 ? -18.331 3.909 14.752 1.00 94.56 87 GLN A N 1
ATOM 653 C CA . GLN A 1 87 ? -17.170 4.612 14.199 1.00 94.56 87 GLN A CA 1
ATOM 654 C C . GLN A 1 87 ? -16.080 3.654 13.704 1.00 94.56 87 GLN A C 1
ATOM 656 O O . GLN A 1 87 ? -15.386 3.972 12.737 1.00 94.56 87 GLN A O 1
ATOM 661 N N . ILE A 1 88 ? -15.938 2.484 14.336 1.00 95.06 88 ILE A N 1
ATOM 662 C CA . ILE A 1 88 ? -15.034 1.419 13.877 1.00 95.06 88 ILE A CA 1
ATOM 663 C C . ILE A 1 88 ? -15.530 0.836 12.549 1.00 95.06 88 ILE A C 1
ATOM 665 O O . ILE A 1 88 ? -14.740 0.677 11.618 1.00 95.06 88 ILE A O 1
ATOM 669 N N . ALA A 1 89 ? -16.833 0.565 12.433 1.00 95.69 89 ALA A N 1
ATOM 670 C CA . ALA A 1 89 ? -17.432 0.085 11.190 1.00 95.69 89 ALA A CA 1
ATOM 671 C C . ALA A 1 89 ? -17.269 1.106 10.051 1.00 95.69 89 ALA A C 1
ATOM 673 O O . ALA A 1 89 ? -16.859 0.741 8.950 1.00 95.69 89 ALA A O 1
ATOM 674 N N . GLU A 1 90 ? -17.490 2.392 10.329 1.00 96.50 90 GLU A N 1
ATOM 675 C CA . GLU A 1 90 ? -17.298 3.456 9.343 1.00 96.50 90 GLU A CA 1
ATOM 676 C C . GLU A 1 90 ? -15.824 3.585 8.919 1.00 96.50 90 GLU A C 1
ATOM 678 O O . GLU A 1 90 ? -15.520 3.736 7.737 1.00 96.50 90 GLU A O 1
ATOM 683 N N . ALA A 1 91 ? -14.881 3.482 9.862 1.00 96.81 91 ALA A N 1
ATOM 684 C CA . ALA A 1 91 ? -13.452 3.476 9.552 1.00 96.81 91 ALA A CA 1
ATOM 685 C C . ALA A 1 91 ? -13.065 2.293 8.649 1.00 96.81 91 ALA A C 1
ATOM 687 O O . ALA A 1 91 ? -12.302 2.466 7.694 1.00 96.81 91 ALA A O 1
ATOM 688 N N . ARG A 1 92 ? -13.625 1.106 8.910 1.00 97.25 92 ARG A N 1
ATOM 689 C CA . ARG A 1 92 ? -13.439 -0.082 8.069 1.00 97.25 92 ARG A CA 1
ATOM 690 C C . ARG A 1 92 ? -13.967 0.144 6.652 1.00 97.25 92 ARG A C 1
ATOM 692 O O . ARG A 1 92 ? -13.246 -0.115 5.691 1.00 97.25 92 ARG A O 1
ATOM 699 N N . GLU A 1 93 ? -15.180 0.674 6.510 1.00 97.44 93 GLU A N 1
ATOM 700 C CA . GLU A 1 93 ? -15.780 0.967 5.203 1.00 97.44 93 GLU A CA 1
ATOM 701 C C . GLU A 1 93 ? -14.954 1.995 4.413 1.00 97.44 93 GLU A C 1
ATOM 703 O O . GLU A 1 93 ? -14.686 1.815 3.221 1.00 97.44 93 GLU A O 1
ATOM 708 N N . GLN A 1 94 ? -14.483 3.053 5.079 1.00 97.31 94 GLN A N 1
ATOM 709 C CA . GLN A 1 94 ? -13.609 4.050 4.462 1.00 97.31 94 GLN A CA 1
ATOM 710 C C . GLN A 1 94 ? -12.297 3.425 3.962 1.00 97.31 94 GLN A C 1
ATOM 712 O O . GLN A 1 94 ? -11.874 3.710 2.838 1.00 97.31 94 GLN A O 1
ATOM 717 N N . ALA A 1 95 ? -11.674 2.546 4.753 1.00 97.19 95 ALA A N 1
ATOM 718 C CA . ALA A 1 95 ? -10.471 1.822 4.347 1.00 97.19 95 ALA A CA 1
ATOM 719 C C . ALA A 1 95 ? -10.726 0.914 3.132 1.00 97.19 95 ALA A C 1
ATOM 721 O O . ALA A 1 95 ? -9.961 0.937 2.165 1.00 97.19 95 ALA A O 1
ATOM 722 N N . GLU A 1 96 ? -11.835 0.171 3.126 1.00 97.06 96 GLU A N 1
ATOM 723 C CA . GLU A 1 96 ? -12.224 -0.655 1.980 1.00 97.06 96 GLU A CA 1
ATOM 724 C C . GLU A 1 96 ? -12.441 0.167 0.717 1.00 97.06 96 GLU A C 1
ATOM 726 O O . GLU A 1 96 ? -12.019 -0.238 -0.370 1.00 97.06 96 GLU A O 1
ATOM 731 N N . LYS A 1 97 ? -13.092 1.326 0.846 1.00 97.00 97 LYS A N 1
ATOM 732 C CA . LYS A 1 97 ? -13.328 2.232 -0.275 1.00 97.00 97 LYS A CA 1
ATOM 733 C C . LYS A 1 97 ? -12.010 2.703 -0.876 1.00 97.00 97 LYS A C 1
ATOM 735 O O . LYS A 1 97 ? -11.863 2.615 -2.091 1.00 97.00 97 LYS A O 1
ATOM 740 N N . ILE A 1 98 ? -11.052 3.120 -0.041 1.00 97.12 98 ILE A N 1
ATOM 741 C CA . ILE A 1 98 ? -9.703 3.512 -0.477 1.00 97.12 98 ILE A CA 1
ATOM 742 C C . ILE A 1 98 ? -9.056 2.371 -1.264 1.00 97.12 98 ILE A C 1
ATOM 744 O O . ILE A 1 98 ? -8.608 2.585 -2.390 1.00 97.12 98 ILE A O 1
ATOM 748 N N . ILE A 1 99 ? -9.044 1.152 -0.719 1.00 95.81 99 ILE A N 1
ATOM 749 C CA . ILE A 1 99 ? -8.426 -0.013 -1.372 1.00 95.81 99 ILE A CA 1
ATOM 750 C C . ILE A 1 99 ? -9.095 -0.303 -2.722 1.00 95.81 99 ILE A C 1
ATOM 752 O O . ILE A 1 99 ? -8.410 -0.457 -3.734 1.00 95.81 99 ILE A O 1
ATOM 756 N N . LYS A 1 100 ? -10.433 -0.322 -2.767 1.00 95.25 100 LYS A N 1
ATOM 757 C CA . LYS A 1 100 ? -11.217 -0.623 -3.976 1.00 95.25 100 LYS A CA 1
ATOM 758 C C . LYS A 1 100 ? -11.075 0.454 -5.058 1.00 95.25 100 LYS A C 1
ATOM 760 O O . LYS A 1 100 ? -11.040 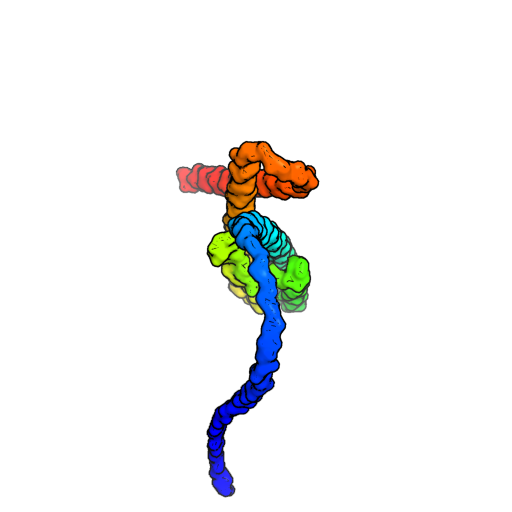0.107 -6.237 1.00 95.25 100 LYS A O 1
ATOM 765 N N . SER A 1 101 ? -10.978 1.733 -4.686 1.00 95.44 101 SER A N 1
ATOM 766 C CA . SER A 1 101 ? -10.849 2.846 -5.640 1.00 95.44 101 SER A CA 1
ATOM 767 C C . SER A 1 101 ? -9.418 3.084 -6.126 1.00 95.44 101 SER A C 1
ATOM 769 O O . SER A 1 101 ? -9.208 3.839 -7.075 1.00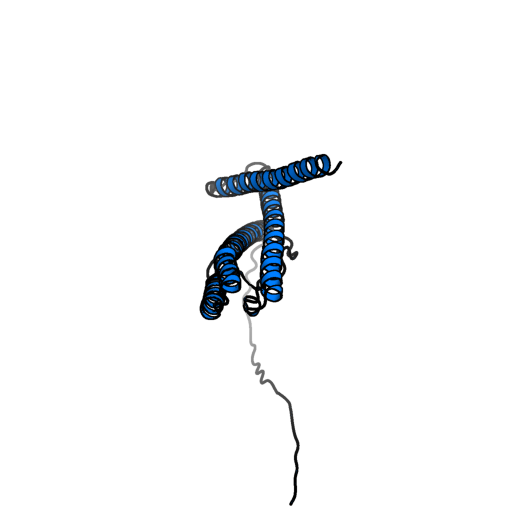 95.44 101 SER A O 1
ATOM 771 N N . SER A 1 102 ? -8.424 2.473 -5.480 1.00 95.62 102 SER A N 1
ATOM 772 C CA . SER A 1 102 ? -7.012 2.672 -5.801 1.00 95.62 102 SER A CA 1
ATOM 773 C C . SER A 1 102 ? -6.641 1.973 -7.103 1.00 95.62 102 SER A C 1
ATOM 775 O O . SER A 1 102 ? -6.388 0.765 -7.150 1.00 95.62 102 SER A O 1
ATOM 777 N N . THR A 1 103 ? -6.611 2.758 -8.177 1.00 96.06 103 THR A N 1
ATOM 778 C CA . THR A 1 103 ? -6.296 2.291 -9.524 1.00 96.06 103 THR A CA 1
ATOM 779 C C . THR A 1 103 ? -5.294 3.212 -10.208 1.00 96.06 103 THR A C 1
ATOM 781 O O . THR A 1 103 ? -5.249 4.415 -9.953 1.00 96.06 103 THR A O 1
ATOM 784 N N . PHE A 1 104 ? -4.487 2.640 -11.095 1.00 95.06 104 PHE A N 1
ATOM 785 C CA . PHE A 1 104 ? -3.589 3.362 -11.985 1.00 95.06 104 PHE A CA 1
ATOM 786 C C . PHE A 1 104 ? -3.822 2.863 -13.410 1.00 95.06 104 PHE A C 1
ATOM 788 O O . PHE A 1 104 ? -3.752 1.660 -13.665 1.00 95.06 104 PHE A O 1
ATOM 795 N N . ASN A 1 105 ? -4.154 3.772 -14.332 1.00 91.69 105 ASN A N 1
ATOM 796 C CA . ASN A 1 105 ? -4.547 3.446 -15.710 1.00 91.69 105 ASN A CA 1
ATOM 797 C C . ASN A 1 105 ? -5.644 2.362 -15.793 1.00 91.69 105 ASN A C 1
ATOM 799 O O . ASN A 1 105 ? -5.565 1.440 -16.601 1.00 91.69 105 ASN A O 1
ATOM 803 N N . GLY A 1 106 ? -6.647 2.438 -14.910 1.00 90.44 106 GLY A N 1
ATOM 804 C CA . GLY A 1 106 ? -7.759 1.481 -14.847 1.00 90.44 106 GLY A CA 1
ATOM 805 C C . GLY A 1 106 ? -7.413 0.113 -14.242 1.00 90.44 106 GLY A C 1
ATOM 806 O O . GLY A 1 106 ? -8.301 -0.722 -14.091 1.00 90.44 106 GLY A O 1
ATOM 807 N N . GLN A 1 107 ? -6.156 -0.128 -13.858 1.00 92.06 107 GLN A N 1
ATOM 808 C CA . GLN A 1 107 ? -5.727 -1.360 -13.192 1.00 92.06 107 GLN A CA 1
ATOM 809 C C . GLN A 1 107 ? -5.641 -1.157 -11.680 1.00 92.06 107 GLN A C 1
ATOM 811 O O . GLN A 1 107 ? -5.205 -0.104 -11.214 1.00 92.06 107 GLN A O 1
ATOM 816 N N . LYS A 1 108 ? -6.025 -2.174 -10.902 1.00 93.69 108 LYS A N 1
ATOM 817 C CA . LYS A 1 108 ? -5.841 -2.172 -9.443 1.00 93.69 108 LYS A CA 1
ATOM 818 C C . LYS A 1 108 ? -4.354 -2.140 -9.097 1.00 93.69 108 LYS A C 1
ATOM 820 O O . LYS A 1 108 ? -3.547 -2.753 -9.793 1.00 93.69 108 LYS A O 1
ATOM 825 N N . VAL A 1 109 ? -4.010 -1.441 -8.017 1.00 95.88 109 VAL A N 1
ATOM 826 C CA . VAL A 1 109 ? -2.628 -1.397 -7.503 1.00 95.88 109 VAL A CA 1
ATOM 827 C C . VAL A 1 109 ? -2.406 -2.323 -6.305 1.00 95.88 109 VAL A C 1
ATOM 829 O O . VAL A 1 109 ? -1.294 -2.795 -6.105 1.00 95.88 109 VAL A O 1
ATOM 832 N N . PHE A 1 110 ? -3.457 -2.625 -5.538 1.00 95.69 110 PHE A N 1
ATOM 833 C CA . PHE A 1 110 ? -3.422 -3.646 -4.488 1.00 95.69 110 PHE A CA 1
ATOM 834 C C . PHE A 1 110 ? -3.549 -5.050 -5.085 1.00 95.69 110 PHE A C 1
ATOM 836 O O . PHE A 1 110 ? -4.266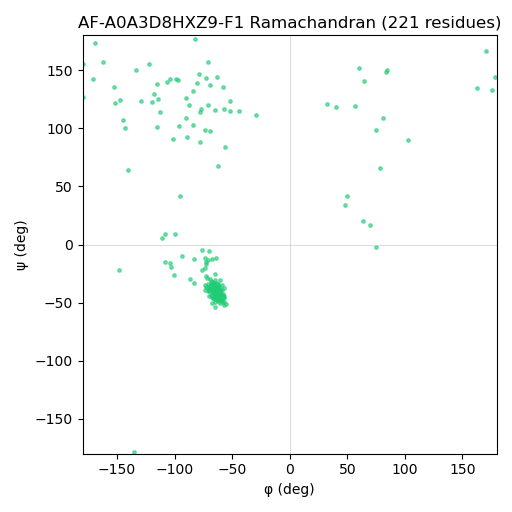 -5.248 -6.069 1.00 95.69 110 PHE A O 1
ATOM 843 N N . GLY A 1 111 ? -2.886 -6.026 -4.463 1.00 94.12 111 GLY A N 1
ATOM 844 C CA . GLY A 1 111 ? -2.915 -7.426 -4.888 1.00 94.12 111 GLY A CA 1
ATOM 845 C C . GLY A 1 111 ? -2.185 -7.705 -6.206 1.00 94.12 111 GLY A C 1
ATOM 846 O O . GLY A 1 111 ? -2.415 -8.746 -6.815 1.00 94.12 111 GLY A O 1
ATOM 847 N N . VAL A 1 112 ? -1.322 -6.793 -6.663 1.00 92.81 112 VAL A N 1
ATOM 848 C CA . VAL A 1 112 ? -0.559 -6.936 -7.910 1.00 92.81 112 VAL A CA 1
ATOM 849 C C . VAL A 1 112 ? 0.933 -6.954 -7.600 1.00 92.81 112 VAL A C 1
ATOM 851 O O . VAL A 1 112 ? 1.434 -6.067 -6.915 1.00 92.81 112 VAL A O 1
ATOM 854 N N . SER A 1 113 ? 1.643 -7.954 -8.126 1.00 94.06 113 SER A N 1
ATOM 855 C CA . SER A 1 113 ? 3.106 -8.018 -8.066 1.00 94.06 113 SER A CA 1
ATOM 856 C C . SER A 1 113 ? 3.731 -7.003 -9.020 1.00 94.06 113 SER A C 1
ATOM 858 O O . SER A 1 113 ? 3.253 -6.844 -10.149 1.00 94.06 113 SER A O 1
ATOM 860 N N . VAL A 1 114 ? 4.843 -6.391 -8.626 1.00 92.88 114 VAL A N 1
ATOM 861 C CA . VAL A 1 114 ? 5.593 -5.455 -9.471 1.00 92.88 114 VAL A CA 1
ATOM 862 C C . VAL A 1 114 ? 6.966 -6.026 -9.790 1.00 92.88 114 VAL A C 1
ATOM 864 O O . VAL A 1 114 ? 7.629 -6.591 -8.921 1.00 92.88 114 VAL A O 1
ATOM 867 N N . LYS A 1 115 ? 7.391 -5.872 -11.047 1.00 92.44 115 LYS A N 1
ATOM 868 C CA . LYS A 1 115 ? 8.663 -6.387 -11.556 1.00 92.44 115 LYS A CA 1
ATOM 869 C C . LYS A 1 115 ? 9.545 -5.282 -12.133 1.00 92.44 115 LYS A C 1
ATOM 871 O O . LYS A 1 115 ? 9.034 -4.240 -12.550 1.00 92.44 115 LYS A O 1
ATOM 876 N N . ASP A 1 116 ? 10.853 -5.517 -12.141 1.00 89.12 116 ASP A N 1
ATOM 877 C CA . ASP A 1 116 ? 11.839 -4.673 -12.825 1.00 89.12 116 ASP A CA 1
ATOM 878 C C . ASP A 1 116 ? 11.948 -4.991 -14.329 1.00 89.12 116 ASP A C 1
ATOM 880 O O . ASP A 1 116 ? 11.327 -5.933 -14.830 1.00 89.12 116 ASP A O 1
ATOM 884 N N . SER A 1 117 ? 12.773 -4.228 -15.060 1.00 85.50 117 SER A N 1
ATOM 885 C CA . SER A 1 117 ? 13.015 -4.453 -16.494 1.00 85.50 117 SER A CA 1
ATOM 886 C C . SER A 1 117 ? 13.691 -5.790 -16.835 1.00 85.50 117 SER A C 1
ATOM 888 O O . SER A 1 117 ? 13.758 -6.178 -18.004 1.00 85.50 117 SER A O 1
ATOM 890 N N . LYS A 1 118 ? 14.201 -6.504 -15.825 1.00 86.88 118 LYS A N 1
ATOM 891 C CA . LYS A 1 118 ? 14.813 -7.834 -15.931 1.00 86.88 118 LYS A CA 1
ATOM 892 C C . LYS A 1 118 ? 13.832 -8.939 -15.518 1.00 86.88 118 LYS A C 1
ATOM 894 O O . LYS A 1 118 ? 14.235 -10.096 -15.434 1.00 86.88 118 LYS A O 1
ATOM 899 N N . ASN A 1 119 ? 12.553 -8.599 -15.313 1.00 86.31 119 ASN A N 1
ATOM 900 C CA . ASN A 1 119 ? 11.472 -9.496 -14.906 1.00 86.31 119 ASN A CA 1
ATOM 901 C C . ASN A 1 119 ? 11.667 -10.114 -13.503 1.00 86.31 119 ASN A C 1
ATOM 903 O O . ASN A 1 119 ? 11.023 -11.114 -13.176 1.00 86.31 119 ASN A O 1
ATOM 907 N N . ASN A 1 120 ? 12.504 -9.509 -12.654 1.00 90.25 120 ASN A N 1
ATOM 908 C CA . ASN A 1 120 ? 12.607 -9.866 -11.240 1.00 90.25 120 ASN A CA 1
ATOM 909 C C . ASN A 1 120 ? 11.473 -9.204 -10.462 1.00 90.25 120 ASN A C 1
ATOM 911 O O . ASN A 1 120 ? 11.161 -8.035 -10.690 1.00 90.25 120 ASN A O 1
ATOM 915 N N . VAL A 1 121 ? 10.874 -9.928 -9.518 1.00 92.56 121 VAL A N 1
ATOM 916 C CA . VAL A 1 121 ? 9.862 -9.360 -8.621 1.00 92.56 121 VAL A CA 1
ATOM 917 C C . VAL A 1 121 ? 10.546 -8.411 -7.640 1.00 92.56 121 VAL A C 1
ATOM 919 O O . VAL A 1 121 ? 11.435 -8.814 -6.896 1.00 92.56 121 VAL A O 1
ATOM 922 N N . VAL A 1 122 ? 10.135 -7.143 -7.659 1.00 93.44 122 VAL A N 1
ATOM 923 C CA . VAL A 1 122 ? 10.617 -6.099 -6.735 1.00 93.44 122 VAL A CA 1
ATOM 924 C C . VAL A 1 122 ? 9.598 -5.769 -5.650 1.00 93.44 122 VAL A C 1
ATOM 926 O O . VAL A 1 122 ? 9.951 -5.146 -4.655 1.00 93.44 122 VAL A O 1
ATOM 929 N N . LEU A 1 123 ? 8.339 -6.171 -5.840 1.00 96.19 123 LEU A N 1
ATOM 930 C CA . LEU A 1 123 ? 7.292 -6.086 -4.832 1.00 96.19 123 LEU A CA 1
ATOM 931 C C . LEU A 1 123 ? 6.320 -7.253 -5.003 1.00 96.19 123 LEU A C 1
ATOM 933 O O . LEU A 1 123 ? 5.725 -7.420 -6.073 1.00 96.19 123 LEU A O 1
ATOM 937 N N . GLU A 1 124 ? 6.139 -8.023 -3.936 1.00 95.56 124 GLU A N 1
ATOM 938 C CA . GLU A 1 124 ? 5.082 -9.029 -3.846 1.00 95.56 124 GLU A CA 1
ATOM 939 C C . GLU A 1 124 ? 3.697 -8.368 -3.711 1.00 95.56 124 GLU A C 1
ATOM 941 O O . GLU A 1 124 ? 3.599 -7.219 -3.274 1.00 95.56 124 GLU A O 1
ATOM 946 N N . PRO A 1 125 ? 2.600 -9.053 -4.076 1.00 94.38 125 PRO A N 1
ATOM 947 C CA . PRO A 1 125 ? 1.252 -8.505 -3.961 1.00 94.38 125 PRO A CA 1
ATOM 948 C C . PRO A 1 125 ? 0.939 -7.961 -2.559 1.00 94.38 125 PRO A C 1
ATOM 950 O O . PRO A 1 125 ? 0.815 -8.714 -1.595 1.00 94.38 125 PRO A O 1
ATOM 953 N N . VAL A 1 126 ? 0.734 -6.646 -2.454 1.00 94.44 126 VAL A N 1
ATOM 954 C CA . VAL A 1 126 ? 0.315 -6.014 -1.196 1.00 94.44 126 VAL A CA 1
ATOM 955 C C . VAL A 1 126 ? -1.179 -6.244 -0.992 1.00 94.44 126 VAL A C 1
ATOM 957 O O . VAL A 1 126 ? -2.005 -5.727 -1.753 1.00 94.44 126 VAL A O 1
ATOM 960 N N . VAL A 1 127 ? -1.523 -7.007 0.043 1.00 92.31 127 VAL A N 1
ATOM 961 C CA . VAL A 1 127 ? -2.903 -7.280 0.457 1.00 92.31 127 VAL A CA 1
ATOM 962 C C . VAL A 1 127 ? -3.135 -6.651 1.822 1.00 92.31 127 VAL A C 1
ATOM 964 O O . VAL A 1 127 ? -2.406 -6.912 2.773 1.00 92.31 127 VAL A O 1
ATOM 967 N N . VAL A 1 128 ? -4.166 -5.815 1.910 1.00 91.31 128 VAL A N 1
ATOM 968 C CA . VAL A 1 128 ? -4.578 -5.166 3.153 1.00 91.31 128 VAL A CA 1
ATOM 969 C C . VAL A 1 128 ? -5.933 -5.732 3.549 1.00 91.31 128 VAL A C 1
ATOM 971 O O . VAL A 1 128 ? -6.919 -5.526 2.842 1.00 91.31 128 VAL A O 1
ATOM 974 N N . ASP A 1 129 ? -5.970 -6.450 4.667 1.00 92.94 129 ASP A N 1
ATOM 975 C CA . ASP A 1 129 ? -7.199 -7.017 5.212 1.00 92.94 129 ASP A CA 1
ATOM 976 C C . ASP A 1 129 ? -7.851 -6.026 6.183 1.00 92.94 129 ASP A C 1
ATOM 978 O O . ASP A 1 129 ? -7.347 -5.760 7.274 1.00 92.94 129 ASP A O 1
ATOM 982 N N . THR A 1 130 ? -8.974 -5.445 5.765 1.00 94.31 130 THR A N 1
ATOM 983 C CA . THR A 1 130 ? -9.730 -4.464 6.552 1.00 94.31 130 THR A CA 1
ATOM 984 C C . THR A 1 130 ? -10.497 -5.092 7.709 1.00 94.31 130 THR A C 1
ATOM 986 O O . THR A 1 130 ? -10.950 -4.357 8.587 1.00 94.31 130 THR A O 1
ATOM 989 N N . SER A 1 131 ? -10.627 -6.423 7.769 1.00 93.25 131 SER A N 1
ATOM 990 C CA . SER A 1 131 ? -11.280 -7.103 8.893 1.00 93.25 131 SER A CA 1
ATOM 991 C C . SER A 1 131 ? -10.564 -6.838 10.221 1.00 93.25 131 SER A C 1
ATOM 993 O O . SER A 1 131 ? -11.234 -6.681 11.242 1.00 93.25 131 SER A O 1
ATOM 995 N N . PHE A 1 132 ? -9.242 -6.634 10.176 1.00 94.62 132 PHE A N 1
ATOM 996 C CA . PHE A 1 132 ? -8.418 -6.252 11.323 1.00 94.62 132 PHE A CA 1
ATOM 997 C C . PHE A 1 132 ? -8.700 -4.838 11.860 1.00 94.62 132 PHE A C 1
ATOM 999 O O . PHE A 1 132 ? -8.265 -4.494 12.957 1.00 94.62 132 PHE A O 1
ATOM 1006 N N . ILE A 1 133 ? -9.445 -3.998 11.130 1.00 93.69 133 ILE A N 1
ATOM 1007 C CA . ILE A 1 133 ? -10.002 -2.763 11.694 1.00 93.69 133 ILE A CA 1
ATOM 1008 C C . ILE A 1 133 ? -11.221 -3.163 12.521 1.00 93.69 133 ILE A C 1
ATOM 1010 O O . ILE A 1 133 ? -12.335 -3.230 11.998 1.00 93.69 133 ILE A O 1
ATOM 1014 N N . SER A 1 134 ? -11.015 -3.490 13.793 1.00 92.81 134 SER A N 1
ATOM 1015 C CA . SER A 1 134 ? -12.054 -4.014 14.681 1.00 92.81 134 SER A CA 1
ATOM 1016 C C . SER A 1 134 ? -12.033 -3.343 16.059 1.00 92.81 134 SER A C 1
ATOM 1018 O O . SER A 1 134 ? -11.263 -2.415 16.312 1.00 92.81 134 SER A O 1
ATOM 1020 N N . ALA A 1 135 ? -12.930 -3.796 16.940 1.00 90.06 135 ALA A N 1
ATOM 1021 C CA . ALA A 1 135 ? -12.950 -3.400 18.347 1.00 90.06 135 ALA A CA 1
ATOM 1022 C C . ALA A 1 135 ? -11.858 -4.093 19.186 1.00 90.06 135 ALA A C 1
ATOM 1024 O O . ALA A 1 135 ? -11.698 -3.765 20.359 1.00 90.06 135 ALA A O 1
ATOM 1025 N N . ASP A 1 136 ? -11.092 -5.026 18.609 1.00 92.69 136 ASP A N 1
ATOM 1026 C CA . ASP A 1 136 ? -9.913 -5.590 19.259 1.00 92.69 136 ASP A CA 1
ATOM 1027 C C . ASP A 1 136 ? -8.683 -4.727 18.951 1.00 92.69 136 ASP A C 1
ATOM 1029 O O . ASP A 1 136 ? -8.254 -4.561 17.805 1.00 92.69 136 ASP A O 1
ATOM 1033 N N . LYS A 1 137 ? -8.071 -4.197 20.012 1.00 91.62 137 LYS A N 1
ATOM 1034 C CA . LYS A 1 137 ? -6.844 -3.405 19.927 1.00 91.62 137 LYS A CA 1
ATOM 1035 C C . LYS A 1 137 ? -5.698 -4.170 19.254 1.00 91.62 137 LYS A C 1
ATOM 1037 O O . LYS A 1 137 ? -4.941 -3.563 18.501 1.00 91.62 137 LYS A O 1
ATOM 1042 N N . ARG A 1 138 ? -5.565 -5.478 19.501 1.00 94.25 138 ARG A N 1
ATOM 1043 C CA . ARG A 1 138 ? -4.495 -6.307 18.919 1.00 94.25 138 ARG A CA 1
ATOM 1044 C C . ARG A 1 138 ? -4.657 -6.448 17.412 1.00 94.25 138 ARG A C 1
ATOM 1046 O O . ARG A 1 138 ? -3.675 -6.340 16.685 1.00 94.25 138 ARG A O 1
ATOM 1053 N N . GLU A 1 139 ? -5.883 -6.639 16.936 1.00 94.75 139 GLU A N 1
ATOM 1054 C CA . GLU A 1 139 ? -6.165 -6.687 15.499 1.00 94.75 139 GLU A CA 1
ATOM 1055 C C . GLU A 1 139 ? -5.846 -5.343 14.834 1.00 94.75 139 GLU A C 1
ATOM 1057 O O . GLU A 1 139 ? -5.170 -5.302 13.806 1.00 94.75 139 GLU A O 1
ATOM 1062 N N . LEU A 1 140 ? -6.213 -4.230 15.474 1.00 93.56 140 LEU A N 1
ATOM 1063 C CA . LEU A 1 140 ? -5.906 -2.901 14.948 1.00 93.56 140 LEU A CA 1
ATOM 1064 C C . LEU A 1 140 ? -4.395 -2.599 14.933 1.00 93.56 140 LEU A C 1
ATOM 1066 O O . LEU A 1 140 ? -3.898 -1.927 14.025 1.00 93.56 140 LEU A O 1
ATOM 1070 N N . GLU A 1 141 ? -3.645 -3.108 15.913 1.00 94.50 141 GLU A N 1
ATOM 1071 C CA . GLU A 1 141 ? -2.179 -3.050 15.930 1.00 94.50 141 GLU A CA 1
ATOM 1072 C C . GLU A 1 141 ? -1.563 -3.869 14.785 1.00 94.50 141 GLU A C 1
ATOM 1074 O O . GLU A 1 141 ? -0.658 -3.371 14.110 1.00 94.50 141 GLU A O 1
ATOM 1079 N N . ILE A 1 142 ? -2.087 -5.069 14.503 1.00 94.44 142 ILE A N 1
ATOM 1080 C CA . ILE A 1 142 ? -1.680 -5.885 13.345 1.00 94.44 142 ILE A CA 1
ATOM 1081 C C . ILE A 1 142 ? -1.938 -5.121 12.045 1.00 94.44 142 ILE A C 1
ATOM 1083 O O . ILE A 1 142 ? -1.045 -5.020 11.204 1.00 94.44 142 ILE A O 1
ATOM 1087 N N . PHE A 1 143 ? -3.119 -4.514 11.898 1.00 95.00 143 PHE A N 1
ATOM 1088 C CA . PHE A 1 143 ? -3.441 -3.696 10.730 1.00 95.00 143 PHE A CA 1
ATOM 1089 C C . PHE A 1 143 ? -2.440 -2.547 10.550 1.00 95.00 143 PHE A C 1
ATOM 1091 O O . PHE A 1 143 ? -1.874 -2.370 9.472 1.00 95.00 143 PHE A O 1
ATOM 1098 N N . SER A 1 144 ? -2.177 -1.791 11.621 1.00 94.88 144 SER A N 1
ATOM 1099 C CA . SER A 1 144 ? -1.209 -0.690 11.619 1.00 94.88 144 SER A CA 1
ATOM 1100 C C . SER A 1 144 ? 0.187 -1.158 11.202 1.00 94.88 144 SER A C 1
ATOM 1102 O O . SER A 1 144 ? 0.824 -0.538 10.346 1.00 94.88 144 SER A O 1
ATOM 1104 N N . LYS A 1 145 ? 0.654 -2.280 11.762 1.00 95.38 145 LYS A N 1
ATOM 1105 C CA . LYS A 1 145 ? 1.963 -2.853 11.443 1.00 95.38 145 LYS A CA 1
ATOM 1106 C C . LYS A 1 145 ? 2.051 -3.273 9.975 1.00 95.38 145 LYS A C 1
ATOM 1108 O O . LYS A 1 145 ? 3.000 -2.884 9.299 1.00 95.38 145 LYS A O 1
ATOM 1113 N N . ASN A 1 146 ? 1.034 -3.964 9.462 1.00 94.19 146 ASN A N 1
ATOM 1114 C CA . ASN A 1 146 ? 0.979 -4.404 8.066 1.00 94.19 146 ASN A CA 1
ATOM 1115 C C . ASN A 1 146 ? 1.023 -3.218 7.090 1.00 94.19 146 ASN A C 1
ATOM 1117 O O . ASN A 1 146 ? 1.696 -3.288 6.060 1.00 94.19 146 ASN A O 1
ATOM 1121 N N . ILE A 1 147 ? 0.355 -2.103 7.418 1.00 95.44 147 ILE A N 1
ATOM 1122 C CA . ILE A 1 147 ? 0.428 -0.864 6.628 1.00 95.44 147 ILE A CA 1
ATOM 1123 C C . ILE A 1 147 ? 1.862 -0.323 6.606 1.00 95.44 147 ILE A C 1
ATOM 1125 O O . ILE A 1 147 ? 2.366 0.013 5.535 1.00 95.44 147 ILE A O 1
ATOM 1129 N N . GLN A 1 148 ? 2.531 -0.244 7.760 1.00 95.56 148 GLN A N 1
ATOM 1130 C CA . GLN A 1 148 ? 3.902 0.274 7.848 1.00 95.56 148 GLN A CA 1
ATOM 1131 C C . GLN A 1 148 ? 4.907 -0.612 7.102 1.00 95.56 148 GLN A C 1
ATOM 1133 O O . GLN A 1 148 ? 5.728 -0.100 6.339 1.00 95.56 148 GLN A O 1
ATOM 1138 N N . GLU A 1 149 ? 4.807 -1.932 7.259 1.00 95.44 149 GLU A N 1
ATOM 1139 C CA . GLU A 1 149 ? 5.632 -2.896 6.523 1.00 95.44 149 GLU A CA 1
ATOM 1140 C C . GLU A 1 149 ? 5.413 -2.763 5.008 1.00 95.44 149 GLU A C 1
ATOM 1142 O O . GLU A 1 149 ? 6.376 -2.638 4.250 1.00 95.44 149 GLU A O 1
ATOM 1147 N N . SER A 1 150 ? 4.155 -2.662 4.567 1.00 95.00 150 SER A N 1
ATOM 1148 C CA . SER A 1 150 ? 3.819 -2.462 3.150 1.00 95.00 150 SER A CA 1
ATOM 1149 C C . SER A 1 150 ? 4.389 -1.150 2.602 1.00 95.00 150 SER A C 1
ATOM 1151 O O . SER A 1 150 ? 4.910 -1.112 1.489 1.00 95.00 150 SER A O 1
ATOM 1153 N N . LYS A 1 151 ? 4.339 -0.057 3.376 1.00 95.19 151 LYS A N 1
ATOM 1154 C CA . LYS A 1 151 ? 4.936 1.231 2.980 1.00 95.19 151 LYS A CA 1
ATOM 1155 C C . LYS A 1 151 ? 6.450 1.130 2.808 1.00 95.19 151 LYS A C 1
ATOM 1157 O O . LYS A 1 151 ? 6.988 1.693 1.852 1.00 95.19 151 LYS A O 1
ATOM 1162 N N . ALA A 1 152 ? 7.129 0.421 3.709 1.00 94.75 152 ALA A N 1
ATOM 1163 C CA . ALA A 1 152 ? 8.567 0.197 3.615 1.00 94.75 152 ALA A CA 1
ATOM 1164 C C . ALA A 1 152 ? 8.921 -0.592 2.345 1.00 94.75 152 ALA A C 1
ATOM 1166 O O . ALA A 1 152 ? 9.746 -0.132 1.555 1.00 94.75 152 ALA A O 1
ATOM 1167 N N . GLN A 1 153 ? 8.216 -1.696 2.084 1.00 94.94 153 GLN A N 1
ATOM 1168 C CA . GLN A 1 153 ? 8.402 -2.504 0.875 1.00 94.94 153 GLN A CA 1
ATOM 1169 C C . GLN A 1 153 ? 8.151 -1.699 -0.409 1.00 94.94 153 GLN A C 1
ATOM 1171 O O . GLN A 1 153 ? 8.938 -1.763 -1.351 1.00 94.94 153 GLN A O 1
ATOM 1176 N N . VAL A 1 154 ? 7.100 -0.872 -0.448 1.00 95.62 154 VAL A N 1
ATOM 1177 C CA . VAL A 1 154 ? 6.819 0.004 -1.600 1.00 95.62 154 VAL A CA 1
ATOM 1178 C C . VAL A 1 154 ? 7.941 1.024 -1.819 1.00 95.62 154 VAL A C 1
ATOM 1180 O O . VAL A 1 154 ? 8.319 1.284 -2.963 1.00 95.62 154 VAL A O 1
ATOM 1183 N N . LYS A 1 155 ? 8.514 1.588 -0.749 1.00 94.31 155 LYS A N 1
ATOM 1184 C CA . LYS A 1 155 ? 9.649 2.523 -0.836 1.00 94.31 155 LYS A CA 1
ATOM 1185 C C . LYS A 1 155 ? 10.908 1.839 -1.379 1.00 94.31 155 LYS A C 1
ATOM 1187 O O . LYS A 1 155 ? 11.621 2.424 -2.200 1.00 94.31 155 LYS A O 1
ATOM 1192 N N . GLU A 1 156 ? 11.177 0.612 -0.947 1.00 93.00 156 GLU A N 1
ATOM 1193 C CA . GLU A 1 156 ? 12.282 -0.200 -1.463 1.00 93.00 156 GLU A CA 1
ATOM 1194 C C . GLU A 1 156 ? 12.082 -0.533 -2.945 1.00 93.00 156 GLU A C 1
ATOM 1196 O O . GLU A 1 156 ? 12.973 -0.273 -3.757 1.00 93.00 156 GLU A O 1
ATOM 1201 N N . ALA A 1 157 ? 10.884 -0.981 -3.327 1.00 94.06 157 ALA A N 1
ATOM 1202 C CA . ALA A 1 157 ? 10.530 -1.275 -4.712 1.00 94.06 157 ALA A CA 1
ATOM 1203 C C . ALA A 1 157 ? 10.649 -0.038 -5.623 1.00 94.06 157 ALA A C 1
ATOM 1205 O O . ALA A 1 157 ? 11.217 -0.118 -6.713 1.00 94.06 157 ALA A O 1
ATOM 1206 N N . LEU A 1 158 ? 10.194 1.137 -5.168 1.00 92.81 158 LEU A N 1
ATOM 1207 C CA . LEU A 1 158 ? 10.372 2.406 -5.887 1.00 92.81 158 LEU A CA 1
ATOM 1208 C C . LEU A 1 158 ? 11.848 2.749 -6.087 1.00 92.81 158 LEU A C 1
ATOM 1210 O O . LEU A 1 158 ? 12.229 3.232 -7.156 1.00 92.81 158 LEU A O 1
ATOM 1214 N N . SER A 1 159 ? 12.680 2.499 -5.076 1.00 91.19 159 SER A N 1
ATOM 1215 C CA . SER A 1 159 ? 14.124 2.729 -5.151 1.00 91.19 159 SER A CA 1
ATOM 1216 C C . SER A 1 159 ? 14.779 1.793 -6.169 1.00 91.19 159 SER A C 1
ATOM 1218 O O . SER A 1 159 ? 15.565 2.252 -7.000 1.00 91.19 159 SER A O 1
ATOM 1220 N N . ALA A 1 160 ? 14.404 0.510 -6.160 1.00 91.12 160 ALA A N 1
ATOM 1221 C CA . ALA A 1 160 ? 14.877 -0.484 -7.119 1.00 91.12 160 ALA A CA 1
ATOM 1222 C C . ALA A 1 160 ? 14.497 -0.111 -8.562 1.00 91.12 160 ALA A C 1
ATOM 1224 O O . ALA A 1 160 ? 15.376 -0.027 -9.421 1.00 91.12 160 ALA A O 1
ATOM 1225 N N . LEU A 1 161 ? 13.225 0.214 -8.820 1.00 90.81 161 LEU A N 1
ATOM 1226 C CA . LEU A 1 161 ? 12.768 0.612 -10.157 1.00 90.81 161 LEU A CA 1
ATOM 1227 C C . LEU A 1 161 ? 13.365 1.939 -10.626 1.00 90.81 161 LEU A C 1
ATOM 1229 O O . LEU A 1 161 ? 13.617 2.121 -11.812 1.00 90.81 161 LEU A O 1
ATOM 1233 N N . SER A 1 162 ? 13.621 2.877 -9.716 1.00 88.31 162 SER A N 1
ATOM 1234 C CA . SER A 1 162 ? 14.257 4.147 -10.080 1.00 88.31 162 SER A CA 1
ATOM 1235 C C . SER A 1 162 ? 15.710 3.954 -10.484 1.00 88.31 162 SER A C 1
ATOM 1237 O O . SER A 1 162 ? 16.173 4.587 -11.432 1.00 88.31 162 SER A O 1
ATOM 1239 N N . LYS A 1 163 ? 16.427 3.061 -9.794 1.00 88.25 163 LYS A N 1
ATOM 1240 C CA . LYS A 1 163 ? 17.781 2.664 -10.180 1.00 88.25 163 LYS A CA 1
ATOM 1241 C C . LYS A 1 163 ? 17.774 1.957 -11.537 1.00 88.25 163 LYS A C 1
ATOM 1243 O O . LYS A 1 163 ? 18.562 2.323 -12.401 1.00 88.25 163 LYS A O 1
ATOM 1248 N N . ASP A 1 164 ? 16.839 1.033 -11.747 1.00 84.56 164 ASP A N 1
ATOM 1249 C CA . ASP A 1 164 ? 16.631 0.349 -13.027 1.00 84.56 164 ASP A CA 1
ATOM 1250 C C . ASP A 1 164 ? 16.344 1.341 -14.173 1.00 84.56 164 ASP A C 1
ATOM 1252 O O . ASP A 1 164 ? 16.984 1.302 -15.224 1.00 84.56 164 ASP A O 1
ATOM 1256 N N . ALA A 1 165 ? 15.467 2.324 -13.945 1.00 84.31 165 ALA A N 1
ATOM 1257 C CA . ALA A 1 165 ? 15.191 3.393 -14.904 1.00 84.31 165 ALA A CA 1
ATOM 1258 C C . ALA A 1 165 ? 16.449 4.222 -15.224 1.00 84.31 165 ALA A C 1
ATOM 1260 O O . ALA A 1 165 ? 16.719 4.518 -16.390 1.00 84.31 165 ALA A O 1
ATOM 1261 N N . GLN A 1 166 ? 17.247 4.579 -14.212 1.00 82.44 166 GLN A N 1
ATOM 1262 C CA . GLN A 1 166 ? 18.498 5.317 -14.407 1.00 82.44 166 GLN A CA 1
ATOM 1263 C C . GLN A 1 166 ? 19.539 4.506 -15.192 1.00 82.44 166 GLN A C 1
ATOM 1265 O O . GLN A 1 166 ? 20.166 5.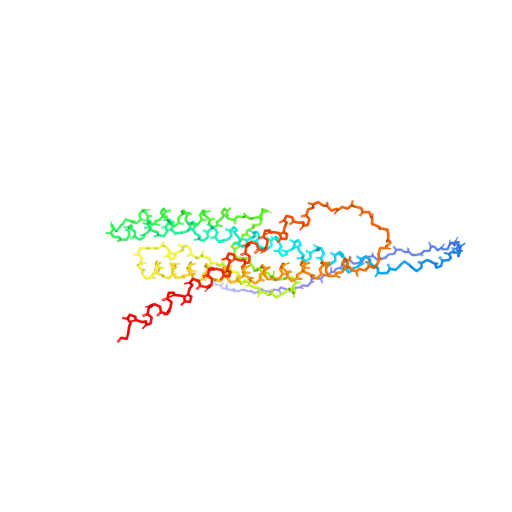053 -16.101 1.00 82.44 166 GLN A O 1
ATOM 1270 N N . GLU A 1 167 ? 19.713 3.219 -14.881 1.00 82.81 167 GLU A N 1
ATOM 1271 C CA . GLU A 1 167 ? 20.617 2.311 -15.602 1.00 82.81 167 GLU A CA 1
ATOM 1272 C C . GLU A 1 167 ? 20.207 2.172 -17.076 1.00 82.81 167 GLU A C 1
ATOM 1274 O O . GLU A 1 167 ? 21.046 2.288 -17.980 1.00 82.81 167 GLU A O 1
ATOM 1279 N N . ASN A 1 168 ? 18.907 2.021 -17.338 1.00 77.44 168 ASN A N 1
ATOM 1280 C CA . ASN A 1 168 ? 18.365 1.930 -18.692 1.00 77.44 168 ASN A CA 1
ATOM 1281 C C . ASN A 1 168 ? 18.583 3.227 -19.490 1.00 77.44 168 ASN A C 1
ATOM 1283 O O . ASN A 1 168 ? 19.026 3.182 -20.641 1.00 77.44 168 ASN A O 1
ATOM 1287 N N . ILE A 1 169 ? 18.375 4.393 -18.868 1.00 77.81 169 ILE A N 1
ATOM 1288 C CA . ILE A 1 169 ? 18.633 5.698 -19.496 1.00 77.81 169 ILE A CA 1
ATOM 1289 C C . ILE A 1 169 ? 20.125 5.886 -19.801 1.00 77.81 169 ILE A C 1
ATOM 1291 O O . ILE A 1 169 ? 20.476 6.289 -20.908 1.00 77.81 169 ILE A O 1
ATOM 1295 N N . GLN A 1 170 ? 21.022 5.568 -18.863 1.00 75.06 170 GLN A N 1
ATOM 1296 C CA . GLN A 1 170 ? 22.469 5.685 -19.089 1.00 75.06 170 GLN A CA 1
ATOM 1297 C C . GLN A 1 170 ? 22.951 4.770 -20.219 1.00 75.06 170 GLN A C 1
ATOM 1299 O O . GLN A 1 170 ? 23.824 5.154 -21.000 1.00 75.06 170 GLN A O 1
ATOM 1304 N N . THR A 1 171 ? 22.373 3.576 -20.327 1.00 71.25 171 THR A N 1
ATOM 1305 C CA . THR A 1 171 ? 22.696 2.630 -21.398 1.00 71.25 171 THR A CA 1
ATOM 1306 C C . THR A 1 171 ? 22.265 3.167 -22.764 1.00 71.25 171 THR A C 1
ATOM 1308 O O . THR A 1 171 ? 23.026 3.057 -23.723 1.00 71.25 171 THR A O 1
ATOM 1311 N N . LEU A 1 172 ? 21.098 3.813 -22.862 1.00 65.81 172 LEU A N 1
ATOM 1312 C CA . LEU A 1 172 ? 20.664 4.484 -24.093 1.00 65.81 172 LEU A CA 1
ATOM 1313 C C . LEU A 1 172 ? 21.564 5.668 -24.467 1.00 65.81 172 LEU A C 1
ATOM 1315 O O . LEU A 1 172 ? 21.943 5.805 -25.629 1.00 65.81 172 LEU A O 1
ATOM 1319 N N . SER A 1 173 ? 21.957 6.489 -23.492 1.00 62.28 173 SER A N 1
ATOM 1320 C CA . SER A 1 173 ? 22.849 7.632 -23.723 1.00 62.28 173 SER A CA 1
ATOM 1321 C C . SER A 1 173 ? 24.236 7.206 -24.216 1.00 62.28 173 SER A C 1
ATOM 1323 O O . SER A 1 173 ? 24.828 7.899 -25.036 1.00 62.28 173 SER A O 1
ATOM 1325 N N . LYS A 1 174 ? 24.747 6.048 -23.772 1.00 61.62 174 LYS A N 1
ATOM 1326 C CA . LYS A 1 174 ? 26.024 5.488 -24.252 1.00 61.62 174 LYS A CA 1
ATOM 1327 C C . LYS A 1 174 ? 25.946 4.952 -25.687 1.00 61.62 174 LYS A C 1
ATOM 1329 O O . LYS A 1 174 ? 26.950 4.985 -26.388 1.00 61.62 174 LYS A O 1
ATOM 1334 N N . VAL A 1 175 ? 24.775 4.498 -26.141 1.00 56.84 175 VAL A N 1
ATOM 1335 C CA . VAL A 1 175 ? 24.564 4.007 -27.520 1.00 56.84 175 VAL A CA 1
ATOM 1336 C C . VAL A 1 175 ? 24.464 5.157 -28.536 1.00 56.84 175 VAL A C 1
ATOM 1338 O O . VAL A 1 175 ? 24.771 4.950 -29.705 1.00 56.84 175 VAL A O 1
ATOM 1341 N N . LYS A 1 176 ? 24.125 6.383 -28.106 1.00 50.59 176 LYS A N 1
ATOM 1342 C CA . LYS A 1 176 ? 24.125 7.589 -28.963 1.00 50.59 176 LYS A CA 1
ATOM 1343 C C . LYS A 1 176 ? 25.525 8.082 -29.384 1.00 50.59 176 LYS A C 1
ATOM 1345 O O . LYS A 1 176 ? 25.601 8.969 -30.220 1.00 50.59 176 LYS A O 1
ATOM 1350 N N . ASN A 1 177 ? 26.612 7.492 -28.874 1.00 45.69 177 ASN A N 1
ATOM 1351 C CA . ASN A 1 177 ? 27.990 7.764 -29.314 1.00 45.69 177 ASN A CA 1
ATOM 1352 C C . ASN A 1 177 ? 28.476 6.752 -30.377 1.00 45.69 177 ASN A C 1
ATOM 1354 O O . ASN A 1 177 ? 29.608 6.273 -30.312 1.00 45.69 177 ASN A O 1
ATOM 1358 N N . LEU A 1 178 ? 27.621 6.391 -31.339 1.00 45.38 178 LEU A N 1
ATOM 1359 C CA . LEU A 1 178 ? 28.049 5.778 -32.603 1.00 45.38 178 LEU A CA 1
ATOM 1360 C C . LEU A 1 178 ? 28.129 6.882 -33.673 1.00 45.38 178 LEU A C 1
ATOM 1362 O O . LEU A 1 178 ? 27.290 7.782 -33.646 1.00 45.38 178 LEU A O 1
ATOM 1366 N N . PRO A 1 179 ? 29.126 6.846 -34.579 1.00 41.34 179 PRO A N 1
ATOM 1367 C CA . PRO A 1 179 ? 29.414 7.946 -35.493 1.00 41.34 179 PRO A CA 1
ATOM 1368 C C . PRO A 1 179 ? 28.203 8.284 -36.366 1.00 41.34 179 PRO A C 1
ATOM 1370 O O . PRO A 1 179 ? 27.543 7.392 -36.901 1.00 41.34 179 PRO A O 1
ATOM 1373 N N . GLU A 1 180 ? 27.944 9.587 -36.481 1.00 47.19 180 GLU A N 1
ATOM 1374 C CA . GLU A 1 180 ? 26.894 10.199 -37.289 1.00 47.19 180 GLU A CA 1
ATOM 1375 C C . GLU A 1 180 ? 26.805 9.577 -38.685 1.00 47.19 180 GLU A C 1
ATOM 1377 O O . GLU A 1 180 ? 27.682 9.755 -39.533 1.00 47.19 180 GLU A O 1
ATOM 1382 N N . LYS A 1 181 ? 25.683 8.917 -38.956 1.00 40.16 181 LYS A N 1
ATOM 1383 C CA . LYS A 1 181 ? 25.036 9.026 -40.257 1.00 40.16 181 LYS A CA 1
ATOM 1384 C C . LYS A 1 181 ? 23.540 8.794 -40.085 1.00 40.16 181 LYS A C 1
ATOM 1386 O O . LYS A 1 181 ? 23.120 7.756 -39.586 1.00 40.16 181 LYS A O 1
ATOM 1391 N N . ASP A 1 182 ? 22.785 9.804 -40.499 1.00 41.72 182 ASP A N 1
ATOM 1392 C CA . ASP A 1 182 ? 21.335 9.811 -40.701 1.00 41.72 182 ASP A CA 1
ATOM 1393 C C . ASP A 1 182 ? 20.463 9.945 -39.435 1.00 41.72 182 ASP A C 1
ATOM 1395 O O . ASP A 1 182 ? 19.673 9.071 -39.074 1.00 41.72 182 ASP A O 1
ATOM 1399 N N . THR A 1 183 ? 20.555 11.101 -38.768 1.00 37.44 183 THR A N 1
ATOM 1400 C CA . THR A 1 183 ? 19.664 11.476 -37.658 1.00 37.44 183 THR A CA 1
ATOM 1401 C C . THR A 1 183 ? 18.366 12.100 -38.180 1.00 37.44 183 THR A C 1
ATOM 1403 O O . THR A 1 183 ? 18.318 13.277 -38.532 1.00 37.44 183 THR A O 1
ATOM 1406 N N . ILE A 1 184 ? 17.281 11.321 -38.171 1.00 41.47 184 ILE A N 1
ATOM 1407 C CA . ILE A 1 184 ? 15.914 11.858 -38.122 1.00 41.47 184 ILE A CA 1
ATOM 1408 C C . ILE A 1 184 ? 15.657 12.290 -36.673 1.00 41.47 184 ILE A C 1
ATOM 1410 O O . ILE A 1 184 ? 15.681 11.484 -35.741 1.00 41.47 184 ILE A O 1
ATOM 1414 N N . THR A 1 185 ? 15.447 13.586 -36.490 1.00 42.12 185 THR A N 1
ATOM 1415 C CA . THR A 1 185 ? 15.156 14.270 -35.231 1.00 42.12 185 THR A CA 1
ATOM 1416 C C . THR A 1 185 ? 13.810 13.837 -34.647 1.00 42.12 185 THR A C 1
ATOM 1418 O O . THR A 1 185 ? 12.754 14.121 -35.196 1.00 42.12 185 THR A O 1
ATOM 1421 N N . ASN A 1 186 ? 13.851 13.203 -33.475 1.00 38.81 186 ASN A N 1
ATOM 1422 C CA . ASN A 1 186 ? 12.761 13.196 -32.495 1.00 38.81 186 ASN A CA 1
ATOM 1423 C C . ASN A 1 186 ? 13.381 13.300 -31.090 1.00 38.81 186 ASN A C 1
ATOM 1425 O O . ASN A 1 186 ? 13.344 12.379 -30.276 1.00 38.81 186 ASN A O 1
ATOM 1429 N N . GLU A 1 187 ? 14.032 14.436 -30.832 1.00 42.03 187 GLU A N 1
ATOM 1430 C CA . GLU A 1 187 ? 14.550 14.829 -29.522 1.00 42.03 187 GLU A CA 1
ATOM 1431 C C . GLU A 1 187 ? 13.602 15.848 -28.889 1.00 42.03 187 GLU A C 1
ATOM 1433 O O . GLU A 1 187 ? 13.756 17.047 -29.093 1.00 42.03 187 GLU A O 1
ATOM 1438 N N . GLN A 1 188 ? 12.614 15.403 -28.109 1.00 40.28 188 GLN A N 1
ATOM 1439 C CA . GLN A 1 188 ? 11.939 16.343 -27.201 1.00 40.28 188 GLN A CA 1
ATOM 1440 C C . GLN A 1 188 ? 11.427 15.743 -25.884 1.00 40.28 188 GLN A C 1
ATOM 1442 O O . GLN A 1 188 ? 11.350 16.476 -24.899 1.00 40.28 188 GLN A O 1
ATOM 1447 N N . ASP A 1 189 ? 11.198 14.427 -25.784 1.00 45.09 189 ASP A N 1
ATOM 1448 C CA . ASP A 1 189 ? 10.610 13.840 -24.561 1.00 45.09 189 ASP A CA 1
ATOM 1449 C C . ASP A 1 189 ? 11.582 13.111 -23.616 1.00 45.09 189 ASP A C 1
ATOM 1451 O O . ASP A 1 189 ? 11.304 12.967 -22.423 1.00 45.09 189 ASP A O 1
ATOM 1455 N N . SER A 1 190 ? 12.766 12.697 -24.077 1.00 47.38 190 SER A N 1
ATOM 1456 C CA . SER A 1 190 ? 13.687 11.902 -23.245 1.00 47.38 190 SER A CA 1
ATOM 1457 C C . SER A 1 190 ? 14.374 12.709 -22.131 1.00 47.38 190 SER A C 1
ATOM 1459 O O . SER A 1 190 ? 14.727 12.154 -21.089 1.00 47.38 190 SER A O 1
ATOM 1461 N N . GLY A 1 191 ? 14.547 14.025 -22.312 1.00 47.47 191 GLY A N 1
ATOM 1462 C CA . GLY A 1 191 ? 15.258 14.891 -21.359 1.00 47.47 191 GLY A CA 1
ATOM 1463 C C . GLY A 1 191 ? 14.482 15.167 -20.068 1.00 47.47 191 GLY A C 1
ATOM 1464 O O . GLY A 1 191 ? 15.064 15.191 -18.981 1.00 47.47 191 GLY A O 1
ATOM 1465 N N . LYS A 1 192 ? 13.153 15.314 -20.157 1.00 53.41 192 LYS A N 1
ATOM 1466 C CA . LYS A 1 192 ? 12.303 15.570 -18.985 1.00 53.41 192 LYS A CA 1
ATOM 1467 C C . LYS A 1 192 ? 12.279 14.351 -18.072 1.00 53.41 192 LYS A C 1
ATOM 1469 O O . LYS A 1 192 ? 12.593 14.475 -16.890 1.00 53.41 192 LYS A O 1
ATOM 1474 N N . ILE A 1 193 ? 12.018 13.173 -18.632 1.00 52.19 193 ILE A N 1
ATOM 1475 C CA . ILE A 1 193 ? 11.919 11.906 -17.897 1.00 52.19 193 ILE A CA 1
ATOM 1476 C C . ILE A 1 193 ? 13.240 11.577 -17.176 1.00 52.19 193 ILE A C 1
ATOM 1478 O O . ILE A 1 193 ? 13.235 11.272 -15.984 1.00 52.19 193 ILE A O 1
ATOM 1482 N N . ALA A 1 194 ? 14.387 11.750 -17.842 1.00 53.22 194 ALA A N 1
ATOM 1483 C CA . ALA A 1 194 ? 15.702 11.554 -17.224 1.00 53.22 194 ALA A CA 1
ATOM 1484 C C . ALA A 1 194 ? 15.974 12.521 -16.059 1.00 53.22 194 ALA A C 1
ATOM 1486 O O . ALA A 1 194 ? 16.523 12.122 -15.029 1.00 53.22 194 ALA A O 1
ATOM 1487 N N . SER A 1 195 ? 15.554 13.785 -16.183 1.00 58.56 195 SER A N 1
ATOM 1488 C CA . SER A 1 195 ? 15.697 14.772 -15.107 1.00 58.56 195 SER A CA 1
ATOM 1489 C C . SER A 1 195 ? 14.807 14.465 -13.894 1.00 58.56 195 SER A C 1
ATOM 1491 O O . SER A 1 195 ? 15.234 14.683 -12.759 1.00 58.56 195 SER A O 1
ATOM 1493 N N . PHE A 1 196 ? 13.616 13.895 -14.113 1.00 61.50 196 PHE A N 1
ATOM 1494 C CA . PHE A 1 196 ? 12.728 13.442 -13.041 1.00 61.50 196 PHE A CA 1
ATOM 1495 C C . PHE A 1 196 ? 13.330 12.263 -12.276 1.00 61.50 196 PHE A C 1
ATOM 1497 O O . PHE A 1 196 ? 13.386 12.315 -11.050 1.00 61.50 196 PHE A O 1
ATOM 1504 N N . PHE A 1 197 ? 13.864 11.250 -12.967 1.00 65.00 197 PHE A N 1
ATOM 1505 C CA . PHE A 1 197 ? 14.505 10.112 -12.298 1.00 65.00 197 PHE A CA 1
ATOM 1506 C C . PHE A 1 197 ? 15.781 10.486 -11.560 1.00 65.00 197 PHE A C 1
ATOM 1508 O O . PHE A 1 197 ? 16.056 9.922 -10.503 1.00 65.00 197 PHE A O 1
ATOM 1515 N N . LYS A 1 198 ? 16.551 11.450 -12.072 1.00 64.44 198 LYS A N 1
ATOM 1516 C CA . LYS A 1 198 ? 17.729 11.963 -11.368 1.00 64.44 198 LYS A CA 1
ATOM 1517 C C . LYS A 1 198 ? 17.331 12.668 -10.068 1.00 64.44 198 LYS A C 1
ATOM 1519 O O . LYS A 1 198 ? 17.828 12.301 -9.010 1.00 64.44 198 LYS A O 1
ATOM 1524 N N . LYS A 1 199 ? 16.359 13.588 -10.127 1.00 66.06 199 LYS A N 1
ATOM 1525 C CA . LYS A 1 199 ? 15.827 14.282 -8.939 1.00 66.06 199 LYS A CA 1
ATOM 1526 C C . LYS A 1 199 ? 15.181 13.323 -7.937 1.00 66.06 199 LYS A C 1
ATOM 1528 O O . LYS A 1 199 ? 15.353 13.493 -6.736 1.00 66.06 199 LYS A O 1
ATOM 1533 N N . PHE A 1 200 ? 14.464 12.309 -8.416 1.00 61.91 200 PHE A N 1
ATOM 1534 C CA . PHE A 1 200 ? 13.834 11.302 -7.563 1.00 61.91 200 PHE A CA 1
ATOM 1535 C C . PHE A 1 200 ? 14.864 10.371 -6.910 1.00 61.91 200 PHE A C 1
ATOM 1537 O O . PHE A 1 200 ? 14.765 10.084 -5.721 1.00 61.91 200 PHE A O 1
ATOM 1544 N N . GLY A 1 201 ? 15.900 9.964 -7.647 1.00 62.34 201 GLY A N 1
ATOM 1545 C CA . GLY A 1 201 ? 17.028 9.223 -7.086 1.00 62.34 201 GLY A CA 1
ATOM 1546 C C . GLY A 1 201 ? 17.786 10.027 -6.029 1.00 62.34 201 GLY A C 1
ATOM 1547 O O . GLY A 1 201 ? 18.101 9.490 -4.971 1.00 62.34 201 GLY A O 1
ATOM 1548 N N . ASP A 1 202 ? 18.015 11.322 -6.263 1.00 65.19 202 ASP A N 1
ATOM 1549 C CA . ASP A 1 202 ? 18.618 12.211 -5.264 1.00 65.19 202 ASP A CA 1
ATOM 1550 C C . ASP A 1 202 ? 17.716 12.395 -4.030 1.00 65.19 202 ASP A C 1
ATOM 1552 O O . ASP A 1 202 ? 18.215 12.384 -2.906 1.00 65.19 202 ASP A O 1
ATOM 1556 N N . PHE A 1 203 ? 16.392 12.468 -4.207 1.00 68.19 203 PHE A N 1
ATOM 1557 C CA . PHE A 1 203 ? 15.423 12.519 -3.107 1.00 68.19 203 PHE A CA 1
ATOM 1558 C C . PHE A 1 203 ? 15.428 11.237 -2.259 1.00 68.19 203 PHE A C 1
ATOM 1560 O O . PHE A 1 203 ? 15.510 11.305 -1.033 1.00 68.19 203 PHE A O 1
ATOM 1567 N N . LEU A 1 204 ? 15.405 10.060 -2.893 1.00 60.81 204 LEU A N 1
ATOM 1568 C CA . LEU A 1 204 ? 15.465 8.779 -2.183 1.00 60.81 204 LEU A CA 1
ATOM 1569 C C . LEU A 1 204 ? 16.818 8.560 -1.495 1.00 60.81 204 LEU A C 1
ATOM 1571 O O . LEU A 1 204 ? 16.863 8.073 -0.364 1.00 60.81 204 LEU A O 1
ATOM 1575 N N . ARG A 1 205 ? 17.919 8.977 -2.130 1.00 58.94 205 ARG A N 1
ATOM 1576 C CA . ARG A 1 205 ? 19.260 8.927 -1.536 1.00 58.94 205 ARG A CA 1
ATOM 1577 C C . ARG A 1 205 ? 19.385 9.876 -0.340 1.00 58.94 205 ARG A C 1
ATOM 1579 O O . ARG A 1 205 ? 19.961 9.492 0.675 1.00 58.94 205 ARG A O 1
ATOM 1586 N N . GLY A 1 206 ? 18.789 11.067 -0.417 1.00 55.53 206 GLY A N 1
ATOM 1587 C CA . GLY A 1 206 ? 18.656 11.984 0.719 1.00 55.53 206 GLY A CA 1
ATOM 1588 C C . GLY A 1 206 ? 17.820 11.395 1.861 1.00 55.53 206 GLY A C 1
ATOM 1589 O O . GLY A 1 206 ? 18.197 11.512 3.025 1.00 55.53 206 GLY A O 1
ATOM 1590 N N . ALA A 1 207 ? 16.739 10.675 1.544 1.00 53.38 207 ALA A N 1
ATOM 1591 C CA . ALA A 1 207 ? 15.903 10.004 2.541 1.00 53.38 207 ALA A CA 1
ATOM 1592 C C . ALA A 1 207 ? 16.615 8.831 3.247 1.00 53.38 207 ALA A C 1
ATOM 1594 O O . ALA A 1 207 ? 16.386 8.609 4.434 1.00 53.38 207 ALA A O 1
ATOM 1595 N N . GLN A 1 208 ? 17.495 8.096 2.556 1.00 50.34 208 GLN A N 1
ATOM 1596 C CA . GLN A 1 208 ? 18.347 7.072 3.181 1.00 50.34 208 GLN A CA 1
ATOM 1597 C C . GLN A 1 208 ? 19.489 7.678 4.011 1.00 50.34 208 GLN A C 1
ATOM 1599 O O . GLN A 1 208 ? 19.836 7.132 5.058 1.00 50.34 208 GLN A O 1
ATOM 1604 N N . ALA A 1 209 ? 20.052 8.816 3.590 1.00 51.53 209 ALA A N 1
ATOM 1605 C CA . ALA A 1 209 ? 21.047 9.539 4.381 1.00 51.53 209 ALA A CA 1
ATOM 1606 C C . ALA A 1 209 ? 20.449 10.081 5.693 1.00 51.53 209 ALA A C 1
ATOM 1608 O O . ALA A 1 209 ? 21.095 9.999 6.734 1.00 51.53 209 ALA A O 1
ATOM 1609 N N . SER A 1 210 ? 19.192 10.539 5.674 1.00 52.75 210 SER A N 1
ATOM 1610 C CA .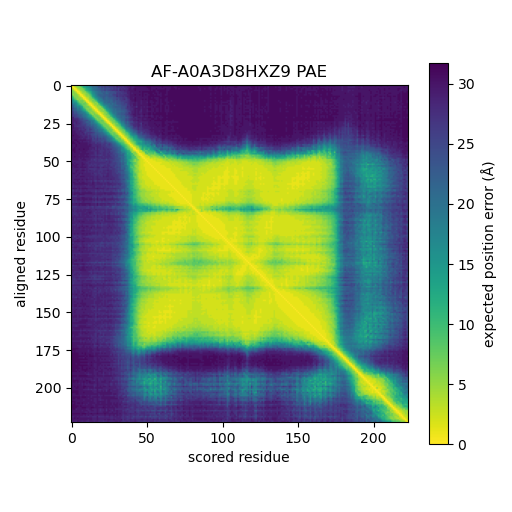 SER A 1 210 ? 18.509 11.033 6.876 1.00 52.75 210 SER A CA 1
ATOM 1611 C C . SER A 1 210 ? 18.237 9.937 7.919 1.00 52.75 210 SER A C 1
ATOM 1613 O O . SER A 1 210 ? 18.313 10.219 9.110 1.00 52.75 210 SER A O 1
ATOM 1615 N N . GLN A 1 211 ? 17.990 8.682 7.510 1.00 50.41 211 GLN A N 1
ATOM 1616 C CA . GLN A 1 211 ? 17.814 7.564 8.457 1.00 50.41 211 GLN A CA 1
ATOM 1617 C C . GLN A 1 211 ? 19.112 7.167 9.181 1.00 50.41 211 GLN A C 1
ATOM 1619 O O . GLN A 1 211 ? 19.052 6.715 10.322 1.00 50.41 211 GLN A O 1
ATOM 1624 N N . LYS A 1 212 ? 20.287 7.349 8.559 1.00 51.50 212 LYS A N 1
ATOM 1625 C CA . LYS A 1 212 ? 21.572 7.080 9.228 1.00 51.50 212 LYS A CA 1
ATOM 1626 C C . LYS A 1 212 ? 21.876 8.101 10.327 1.00 51.50 212 LYS A C 1
ATOM 1628 O O . LYS A 1 212 ? 22.330 7.705 11.397 1.00 51.50 212 LYS A O 1
ATOM 1633 N N . VAL A 1 213 ? 21.556 9.376 10.093 1.00 49.59 213 VAL A N 1
ATOM 1634 C CA . VAL A 1 213 ? 21.787 10.462 11.063 1.00 49.59 213 VAL A CA 1
ATOM 1635 C C . VAL A 1 213 ? 20.928 10.290 12.322 1.00 49.59 213 VAL A C 1
ATOM 1637 O O . VAL A 1 213 ? 21.414 10.549 13.421 1.00 49.59 213 VAL A O 1
ATOM 1640 N N . ASP A 1 214 ? 19.693 9.793 12.194 1.00 52.38 214 ASP A N 1
ATOM 1641 C CA . ASP A 1 214 ? 18.864 9.475 13.366 1.00 52.38 214 ASP A CA 1
ATOM 1642 C C . ASP A 1 214 ? 19.408 8.273 14.153 1.00 52.38 214 ASP A C 1
ATOM 1644 O O . ASP A 1 214 ? 19.426 8.306 15.380 1.00 52.38 214 ASP A O 1
ATOM 1648 N N . SER A 1 215 ? 19.934 7.239 13.486 1.00 53.75 215 SER A N 1
ATOM 1649 C CA . SER A 1 215 ? 20.502 6.073 14.185 1.00 53.75 215 SER A CA 1
ATOM 1650 C C . SER A 1 215 ? 21.785 6.389 14.972 1.00 53.75 215 SER A C 1
ATOM 1652 O O . SER A 1 215 ? 21.985 5.846 16.061 1.00 53.75 215 SER A O 1
ATOM 1654 N N . GLU A 1 216 ? 22.625 7.307 14.473 1.00 53.50 216 GLU A N 1
ATOM 1655 C CA . GLU A 1 216 ? 23.819 7.775 15.192 1.00 53.50 216 GLU A CA 1
ATOM 1656 C C . GLU A 1 216 ? 23.443 8.655 16.390 1.00 53.50 216 GLU A C 1
ATOM 1658 O O . GLU A 1 216 ? 24.015 8.498 17.468 1.00 53.50 216 GLU A O 1
ATOM 1663 N N . ARG A 1 217 ? 22.437 9.528 16.244 1.00 52.91 217 ARG A N 1
ATOM 1664 C CA . ARG A 1 217 ? 21.951 10.376 17.345 1.00 52.91 217 ARG A CA 1
ATOM 1665 C C . ARG A 1 217 ? 21.236 9.580 18.435 1.00 52.91 217 ARG A C 1
ATOM 1667 O O . ARG A 1 217 ? 21.424 9.873 19.609 1.00 52.91 217 ARG A O 1
ATOM 1674 N N . VAL A 1 218 ? 20.460 8.559 18.070 1.00 54.28 218 VAL A N 1
ATOM 1675 C CA . VAL A 1 218 ? 19.809 7.658 19.035 1.00 54.28 218 VAL A CA 1
ATOM 1676 C C . VAL A 1 218 ? 20.834 6.772 19.751 1.00 54.28 218 VAL A C 1
ATOM 1678 O O . VAL A 1 218 ? 20.706 6.565 20.954 1.00 54.28 218 VAL A O 1
ATOM 1681 N N . SER A 1 219 ? 21.895 6.319 19.071 1.00 50.12 219 SER A N 1
ATOM 1682 C CA . SER A 1 219 ? 22.978 5.567 19.732 1.00 50.12 219 SER A CA 1
ATOM 1683 C C . SER A 1 219 ? 23.760 6.427 20.731 1.00 50.12 219 SER A C 1
ATOM 1685 O O . SER A 1 219 ? 24.111 5.938 21.799 1.00 50.12 219 SER A O 1
ATOM 1687 N N . GLN A 1 220 ? 23.962 7.719 20.448 1.00 52.94 220 GLN A N 1
ATOM 1688 C CA . GLN A 1 220 ? 24.614 8.651 21.382 1.00 52.94 220 GLN A CA 1
ATOM 1689 C C . GLN A 1 220 ? 23.751 9.041 22.595 1.00 52.94 220 GLN A C 1
ATOM 1691 O O . GLN A 1 220 ? 24.284 9.572 23.560 1.00 52.94 220 GLN A O 1
ATOM 1696 N N . LEU A 1 221 ? 22.437 8.790 22.567 1.00 51.31 221 LEU A N 1
ATOM 1697 C CA . LEU A 1 221 ? 21.519 9.051 23.688 1.00 51.31 221 LEU A CA 1
ATOM 1698 C C . LEU A 1 221 ? 21.316 7.831 24.604 1.00 51.31 221 LEU A C 1
ATOM 1700 O O . LEU A 1 221 ? 20.705 7.957 25.662 1.00 51.31 221 LEU A O 1
ATOM 1704 N N . LEU A 1 222 ? 21.797 6.656 24.187 1.00 47.28 222 LEU A N 1
ATOM 1705 C CA . LEU A 1 222 ? 21.709 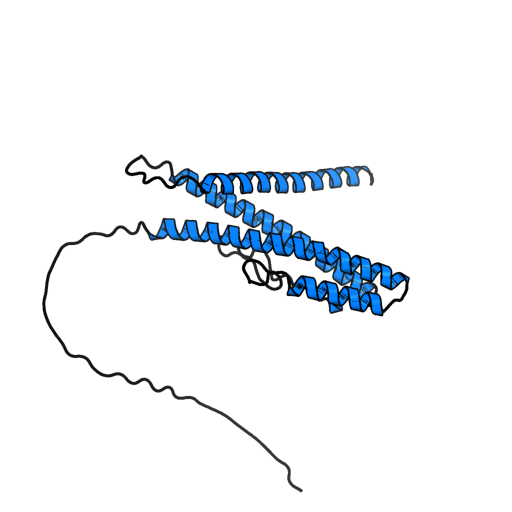5.382 24.915 1.00 47.28 222 LEU A CA 1
ATOM 1706 C C . LEU A 1 222 ? 23.067 4.923 25.486 1.00 47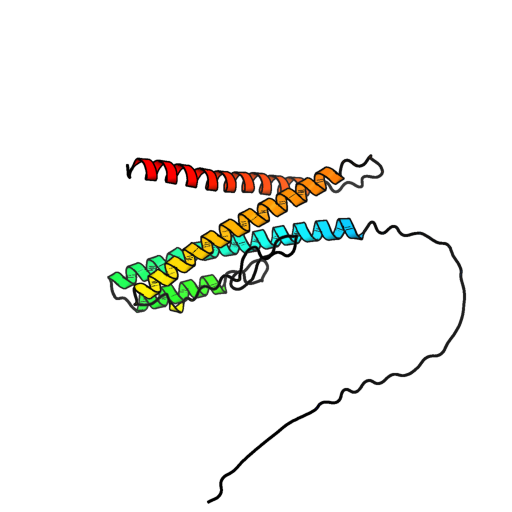.28 222 LEU A C 1
ATOM 1708 O O . LEU A 1 222 ? 23.168 3.792 25.960 1.00 47.28 222 LEU A O 1
ATOM 1712 N N . THR A 1 223 ? 24.091 5.784 25.437 1.00 44.00 223 THR A N 1
ATOM 1713 C CA . THR A 1 223 ? 25.396 5.599 26.102 1.00 44.00 223 THR A CA 1
ATOM 1714 C C . THR A 1 223 ? 25.558 6.637 27.200 1.00 44.00 223 THR A C 1
ATOM 1716 O O . THR A 1 223 ? 26.155 6.290 28.241 1.00 44.00 223 THR A O 1
#

pLDDT: mean 72.02, std 24.15, range [28.05, 97.44]

Solvent-accessible surface area (backbone atoms only — not comparable to full-atom values): 13526 Å² total; per-residue (Å²): 136,85,85,88,81,84,90,77,91,86,84,88,85,85,89,83,85,87,87,86,88,87,80,91,87,86,91,80,93,76,78,94,72,85,77,72,89,62,70,64,67,60,51,55,54,54,48,33,52,53,48,32,52,50,46,47,52,32,46,53,51,40,48,54,49,59,57,58,42,50,56,30,49,53,45,28,57,54,19,59,78,69,73,35,64,67,49,22,52,51,19,27,52,53,39,48,48,51,59,74,68,38,54,48,96,89,36,67,39,61,64,41,66,38,53,42,77,83,71,46,78,52,34,74,52,51,76,83,69,52,76,30,51,50,91,46,69,67,39,35,49,51,42,52,49,54,51,54,53,50,49,51,48,46,54,50,27,48,51,52,41,44,50,51,49,51,54,54,50,52,54,53,61,61,62,69,75,56,85,91,77,85,85,81,88,83,87,77,66,69,65,60,58,54,52,50,46,51,54,48,49,52,50,54,51,50,54,55,54,53,56,53,56,51,54,55,55,53,52,66,73,75,112

Sequence (223 aa):
MKISNLQARDSSNIALQKANTQGLKSSAKTKEAQSTKTASLGNLKNENIKETNLNIGKLQVLQKSLDSLESPLRKAQKALSTDSKEQIAEAREQAEKIIKSSTFNGQKVFGVSVKDSKNNVVLEPVVVDTSFISADKRELEIFSKNIQESKAQVKEALSALSKDAQENIQTLSKVKNLPEKDTITNEQDSGKIASFFKKFGDFLRGAQASQKVDSERVSQLLT